Protein 3ZO5 (pdb70)

Radius of gyration: 19.44 Å; Cα contacts (8 Å, |Δi|>4): 544; chains: 2; bounding box: 39×55×53 Å

CATH classification: 3.40.395.10

Solvent-accessible surface area: 15069 Å² total; per-residue (Å²): 115,168,20,63,151,106,26,66,126,62,3,61,85,5,29,32,190,26,92,81,81,72,74,42,8,9,12,86,78,116,146,40,111,10,7,22,71,0,33,20,17,15,0,38,21,2,70,57,128,43,58,1,11,0,34,0,0,17,1,1,2,49,10,0,24,79,16,1,142,128,102,75,85,18,39,10,29,25,7,19,0,3,0,7,40,44,10,91,100,41,32,22,122,34,0,70,95,24,2,107,93,48,92,2,37,123,42,61,1,0,0,0,0,2,35,60,196,88,12,2,0,0,0,1,1,8,23,98,120,82,6,0,51,0,12,0,1,33,38,79,146,2,103,113,1,1,97,43,0,16,87,3,0,28,42,2,0,100,72,91,114,121,47,91,26,83,64,167,88,18,62,73,82,42,38,132,122,136,84,33,44,11,114,139,64,14,6,22,1,1,0,0,1,0,7,2,0,10,25,22,0,47,84,86,104,50,101,2,58,57,151,68,0,64,54,18,2,76,17,1,0,43,3,0,32,76,52,74,26,94,117,111,5,39,0,36,0,23,16,106,121,62,38,89,13,100,35,132,14,100,75,123,23,61,0,21,140,6,5,108,46,4,7,143,158,59,73,71,48,56,132,86,13,18,9,15,12,11,4,94,14,12,16,72,98,6,7,0,30,104,10,120,6,127,76,102,21,56,0,11,8,5,99,64,15,44,17,21,118,109,192

Secondary structure (DSSP, 8-state):
-PPPHHHHHHHHHHHSSS-TT-EEEEESPSSSSS-EEEEHHHHGGGSTTPPP-HHHHHHHHHHHHHHHHHHT---EEE--TTHHHHHHHHHHHHHGGGGTT--GGGSSEEEEEEE-SS-EEEEEEETTTTEEEEEETT----HHHHHHHHHHHHHHHHHHHS----TTS-EEEE--TTSS---TTTTSHHHHHHHHHHHHHTT------GGGHHHHHHHHHHHHHHT---/-EEEEEEE-TTS-EEEEEEETTS-HHHHHHHHHHHHT--GGGEEEEETTEE--TT--TTTTT--TTEEEEEEE--------

B-factor: mean 45.18, std 13.98, range [22.45, 128.98]

Organism: Homo sapiens (NCBI:txid9606)

GO terms:
  GO:0031397 negative regulation of protein ubiquitination (P, IDA)
  GO:0016926 protein desumoylation (P, IMP)
  GO:0031398 positive regulation of protein ubiquitination (P, IMP)
  GO:0031648 protein destabilization (P, IMP)
  GO:0016926 protein desumoylation (P, IDA)
  GO:0031965 nuclear membrane (C, EXP)
  GO:0005737 cytoplasm (C, EXP)
  GO:0005515 protein binding (F, IPI)
  GO:0070139 SUMO-specific endopeptidase activity (F, EXP)
  GO:0005654 nucleoplasm (C, TAS)
  GO:0016925 protein sumoylation (P, TAS)
  GO:0005829 cytosol (C, IDA)
  GO:0070139 SUMO-specific endopeptidase activity (F, IDA)
  GO:0005643 nuclear pore (C, IDA)

Nearest PDB structures (foldseek):
  3zo5-assembly1_A  TM=1.004E+00  e=2.006E-46  Homo sapiens
  2io1-assembly3_E  TM=9.847E-01  e=1.045E-39  Homo sapiens
  1tgz-assembly1_A  TM=9.791E-01  e=3.342E-39  Homo sapiens
  2xph-assembly1_A  TM=9.646E-01  e=8.658E-28  Homo sapiens
  2iy1-assembly2_C  TM=9.683E-01  e=1.954E-27  Homo sapiens

Foldseek 3Di:
DPDDPVLVVVLCVLQDDDDQAAWQFWVVDPPDDDTQTAGSVQLNCLAPLHAHDQSLLVLLLVLLQVVCVVPVFFREAEARQVQLVQCVPPNLVSCLCVQPPHDPLVGAKYKHWYCDDQAIWIWIQGNVQQEIETGFQQQDDVVVSVVSVVVSVQVNCCVVVVDGDPCVSHYYYYDPPPLAHDNVDSSCRSVVRSLVSNQVSRVHRDDDHPVCSSVVSSQSSSCSSVSHHD/DWAKEWEAEPVGDIDIDTGDQFQFCLVVVVVVCVVVVHDSVQKFKAFVNHGRDSRDGCVNVVDGHHGYIYMYTDDDDDDDD

Sequence (311 aa):
LELTEDMEKEISNALGHGPQDEILSSAPPPPAKGGLRITRGDIQTLKNYHWLNDEVINFYMNL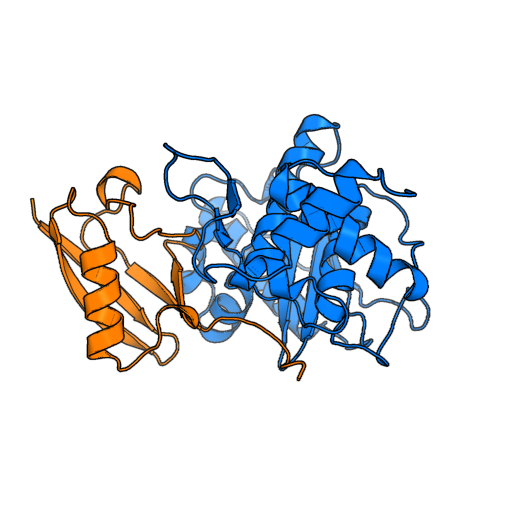LVERNKKQGYPALHVFSTFFYPKLKSGGYQAVKRWTKGVNLFEQEIILVPIHRKVHWSLVVIDLRKKCLKYLDSMGQKGHRICEILLQYLQDESKTKRNSDLNLLEWTHHSMKPHEIPQQLNGSDSGMFTCKYADYISRDKPITFTQHQMPLFRKKMVWEILHQQLLDHINLKVAGQDGSVVQFKIKRHTPLSKLMKAYCERQGLSMRQIRFRFDGQPINETDTPAQLEMEDEDTIDVFQQQTGGVYL

Structure (mmCIF, N/CA/C/O backbone):
data_3ZO5
#
_entry.id   3ZO5
#
_cell.length_a   145.518
_cell.length_b   145.518
_cell.length_c   104.671
_cell.angle_alpha   90.00
_cell.angle_beta   90.00
_cell.angle_gamma   120.00
#
_symmetry.space_group_name_H-M   'H 3 2'
#
loop_
_entity.id
_entity.type
_entity.pdbx_description
1 polymer 'SENTRIN-SPECIFIC PROTEASE 2'
2 polymer 'SMALL UBIQUITIN-RELATED MODIFIER 2'
3 water water
#
loop_
_atom_site.group_PDB
_atom_site.id
_atom_site.type_symbol
_atom_site.label_atom_id
_atom_site.label_alt_id
_atom_site.label_comp_id
_atom_site.label_asym_id
_atom_site.label_entity_id
_atom_site.label_seq_id
_atom_site.pdbx_PDB_ins_code
_atom_site.Cartn_x
_atom_site.Cartn_y
_atom_site.Cartn_z
_atom_site.occupancy
_atom_site.B_iso_or_equiv
_atom_site.auth_seq_id
_atom_site.auth_comp_id
_atom_site.auth_asym_id
_atom_site.auth_atom_id
_atom_site.pdbx_PDB_model_num
ATOM 1 N N . LEU A 1 9 ? 23.177 40.041 21.720 1.00 66.01 366 LEU A N 1
ATOM 2 C CA . LEU A 1 9 ? 23.601 39.707 20.329 1.00 73.77 366 LEU A CA 1
ATOM 3 C C . LEU A 1 9 ? 22.565 39.878 19.179 1.00 84.55 366 LEU A C 1
ATOM 4 O O . LEU A 1 9 ? 21.639 39.070 19.039 1.00 93.05 366 LEU A O 1
ATOM 9 N N . GLU A 1 10 ? 22.741 40.902 18.338 1.00 90.33 367 GLU A N 1
ATOM 10 C CA . GLU A 1 10 ? 21.989 40.979 17.076 1.00 87.57 367 GLU A CA 1
ATOM 11 C C . GLU A 1 10 ? 22.676 40.038 16.074 1.00 84.45 367 GLU A C 1
ATOM 12 O O . GLU A 1 10 ? 23.900 40.047 15.951 1.00 94.84 367 GLU A O 1
ATOM 18 N N . LEU A 1 11 ? 21.900 39.211 15.382 1.00 67.01 368 LEU A N 1
ATOM 19 C CA . LEU A 1 11 ? 22.482 38.091 14.640 1.00 53.60 368 LEU A CA 1
ATOM 20 C C . LEU A 1 11 ? 22.808 38.444 13.204 1.00 50.39 368 LEU A C 1
ATOM 21 O O . LEU A 1 11 ? 22.195 39.293 12.609 1.00 55.63 368 LEU A O 1
ATOM 26 N N . THR A 1 12 ? 23.806 37.779 12.672 1.00 43.65 369 THR A N 1
ATOM 27 C CA . THR A 1 12 ? 24.282 37.978 11.311 1.00 43.95 369 THR A CA 1
ATOM 28 C C . THR A 1 12 ? 23.220 37.498 10.365 1.00 46.38 369 THR A C 1
ATOM 29 O O . THR A 1 12 ? 22.342 36.674 10.760 1.00 39.50 369 THR A O 1
ATOM 33 N N . GLU A 1 13 ? 23.251 37.989 9.131 1.00 41.60 370 GLU A N 1
ATOM 34 C CA . GLU A 1 13 ? 22.315 37.506 8.118 1.00 46.58 370 GLU A CA 1
ATOM 35 C C . GLU A 1 13 ? 22.587 36.039 7.814 1.00 46.44 370 GLU A C 1
ATOM 36 O O . GLU A 1 13 ? 21.633 35.253 7.616 1.00 43.94 370 GLU A O 1
ATOM 42 N N . ASP A 1 14 ? 23.864 35.664 7.814 1.00 36.59 371 ASP A N 1
ATOM 43 C CA . ASP A 1 14 ? 24.184 34.278 7.618 1.00 37.64 371 ASP A CA 1
ATOM 44 C C . ASP A 1 14 ? 23.744 33.492 8.851 1.00 39.78 371 ASP A C 1
ATOM 45 O O . ASP A 1 14 ? 23.335 32.380 8.709 1.00 40.51 371 ASP A O 1
ATOM 50 N N . MET A 1 15 ? 23.892 34.044 10.056 1.00 39.42 372 MET A N 1
ATOM 51 C CA . MET A 1 15 ? 23.482 33.309 11.258 1.00 38.56 372 MET A CA 1
ATOM 52 C C . MET A 1 15 ? 21.996 32.931 11.198 1.00 38.10 372 MET A C 1
ATOM 53 O O . MET A 1 15 ? 21.644 31.744 11.300 1.00 41.88 372 MET A O 1
ATOM 58 N N . GLU A 1 16 ? 21.184 33.960 10.984 1.00 34.98 373 GLU A N 1
ATOM 59 C CA . GLU A 1 16 ? 19.753 33.924 10.732 1.00 39.91 373 GLU A CA 1
ATOM 60 C C . GLU A 1 16 ? 19.385 32.852 9.754 1.00 40.44 373 GLU A C 1
ATOM 61 O O . GLU A 1 16 ? 18.587 32.004 10.038 1.00 36.35 373 GLU A O 1
ATOM 67 N N . LYS A 1 17 ? 20.007 32.921 8.590 1.00 37.32 374 LYS A N 1
ATOM 68 C CA . LYS A 1 17 ? 19.926 31.918 7.563 1.00 41.07 374 LYS A CA 1
ATOM 69 C C . LYS A 1 17 ? 20.203 30.517 8.041 1.00 39.06 374 LYS A C 1
ATOM 70 O O . LYS A 1 17 ? 19.399 29.623 7.833 1.00 42.88 374 LYS A O 1
ATOM 76 N N . GLU A 1 18 ? 21.356 30.262 8.616 1.00 35.02 375 GLU A N 1
ATOM 77 C CA . GLU A 1 18 ? 21.620 28.881 9.034 1.00 39.05 375 GLU A CA 1
ATOM 78 C C . GLU A 1 18 ? 20.620 28.413 10.129 1.00 40.42 375 GLU A C 1
ATOM 79 O O . GLU A 1 18 ? 20.287 27.219 10.237 1.00 40.87 375 GLU A O 1
ATOM 85 N N . ILE A 1 19 ? 20.161 29.343 10.952 1.00 39.28 376 ILE A N 1
ATOM 86 C CA . ILE A 1 19 ? 19.253 28.986 12.037 1.00 36.05 376 ILE A CA 1
ATOM 87 C C . ILE A 1 19 ? 17.886 28.591 11.420 1.00 37.61 376 ILE A C 1
ATOM 88 O O . ILE A 1 19 ? 17.349 27.543 11.713 1.00 34.41 376 ILE A O 1
ATOM 93 N N . SER A 1 20 ? 17.422 29.400 10.468 1.00 40.23 377 SER A N 1
ATOM 94 C CA . SER A 1 20 ? 16.206 29.179 9.724 1.00 44.84 377 SER A CA 1
ATOM 95 C C . SER A 1 20 ? 16.307 27.822 8.946 1.00 43.97 377 SER A C 1
ATOM 96 O O . SER A 1 20 ? 15.396 26.998 8.883 1.00 44.50 377 SER A O 1
ATOM 99 N N . ASN A 1 21 ? 17.445 27.557 8.376 1.00 43.25 378 ASN A N 1
ATOM 100 C CA . ASN A 1 21 ? 17.609 26.252 7.775 1.00 43.27 378 ASN A CA 1
ATOM 101 C C . ASN A 1 21 ? 17.557 25.094 8.759 1.00 46.29 378 ASN A C 1
ATOM 102 O O . ASN A 1 21 ? 17.047 24.047 8.432 1.00 41.24 378 ASN A O 1
ATOM 107 N N . ALA A 1 22 ? 18.109 25.259 9.963 1.00 40.15 379 ALA A N 1
ATOM 108 C CA . ALA A 1 22 ? 18.116 24.143 10.862 1.00 37.29 379 ALA A CA 1
ATOM 109 C C . ALA A 1 22 ? 16.639 23.894 11.370 1.00 37.17 379 ALA A C 1
ATOM 110 O O . ALA A 1 22 ? 16.222 22.760 11.536 1.00 35.60 379 ALA A O 1
ATOM 112 N N . LEU A 1 23 ? 15.845 24.957 11.519 1.00 35.35 380 LEU A N 1
ATOM 113 C CA . LEU A 1 23 ? 14.482 24.861 12.028 1.00 36.08 380 LEU A CA 1
ATOM 114 C C . LEU A 1 23 ? 13.467 24.548 10.950 1.00 40.85 380 LEU A C 1
ATOM 115 O O . LEU A 1 23 ? 12.377 24.130 11.322 1.00 38.04 380 LEU A O 1
ATOM 120 N N . GLY A 1 24 ? 13.774 24.791 9.671 1.00 41.30 381 GLY A N 1
ATOM 121 C CA . GLY A 1 24 ? 12.815 24.615 8.557 1.00 45.42 381 GLY A CA 1
ATOM 122 C C . GLY A 1 24 ? 12.604 23.155 8.148 1.00 47.06 381 GLY A C 1
ATOM 123 O O . GLY A 1 24 ? 13.184 22.250 8.757 1.00 49.07 381 GLY A O 1
ATOM 124 N N . HIS A 1 25 ? 11.781 22.928 7.125 1.00 50.00 382 HIS A N 1
ATOM 125 C CA . HIS A 1 25 ? 11.437 21.569 6.629 1.00 57.55 382 HIS A CA 1
ATOM 126 C C . HIS A 1 25 ? 12.639 20.717 6.262 1.00 47.81 382 HIS A C 1
ATOM 127 O O . HIS A 1 25 ? 13.660 21.243 5.854 1.00 52.37 382 HIS A O 1
ATOM 134 N N . GLY A 1 26 ? 12.530 19.396 6.428 1.00 49.76 383 GLY A N 1
ATOM 135 C CA . GLY A 1 26 ? 13.562 18.401 6.043 1.00 38.79 383 GLY A CA 1
ATOM 136 C C . GLY A 1 26 ? 13.315 17.168 6.912 1.00 41.34 383 GLY A C 1
ATOM 137 O O . GLY A 1 26 ? 12.416 17.195 7.755 1.00 38.90 383 GLY A O 1
ATOM 138 N N . PRO A 1 27 ? 14.098 16.091 6.724 1.00 40.07 384 PRO A N 1
ATOM 139 C CA . PRO A 1 27 ? 13.981 14.833 7.486 1.00 41.38 384 PRO A CA 1
ATOM 140 C C . PRO A 1 27 ? 14.208 15.046 8.968 1.00 46.02 384 PRO A C 1
ATOM 141 O O . PRO A 1 27 ? 15.299 15.422 9.399 1.00 46.92 384 PRO A O 1
ATOM 145 N N . GLN A 1 28 ? 13.168 14.750 9.727 1.00 40.66 385 GLN A N 1
ATOM 146 C CA . GLN A 1 28 ? 13.112 14.865 11.132 1.00 42.29 385 GLN A CA 1
ATOM 147 C C . GLN A 1 28 ? 14.266 14.125 11.793 1.00 39.82 385 GLN A C 1
ATOM 148 O O . GLN A 1 28 ? 14.728 14.513 12.869 1.00 39.69 385 GLN A O 1
ATOM 154 N N . ASP A 1 29 ? 14.744 13.059 11.166 1.00 35.94 386 ASP A N 1
ATOM 155 C CA . ASP A 1 29 ? 15.746 12.194 11.785 1.00 37.87 386 ASP A CA 1
ATOM 156 C C . ASP A 1 29 ? 17.107 12.577 11.394 1.00 36.90 386 ASP A C 1
ATOM 157 O O . ASP A 1 29 ? 18.025 11.926 11.832 1.00 36.84 386 ASP A O 1
ATOM 162 N N . GLU A 1 30 ? 17.239 13.596 10.543 1.00 41.75 387 GLU A N 1
ATOM 163 C CA . GLU A 1 30 ? 18.560 14.026 10.057 1.00 40.48 387 GLU A CA 1
ATOM 164 C C . GLU A 1 30 ? 19.356 14.594 11.229 1.00 36.28 387 GLU A C 1
ATOM 165 O O . GLU A 1 30 ? 18.841 15.413 12.024 1.00 39.78 387 GLU A O 1
ATOM 171 N N . ILE A 1 31 ? 20.583 14.087 11.371 1.00 34.44 388 ILE A N 1
ATOM 172 C CA . ILE A 1 31 ? 21.410 14.410 12.455 1.00 38.88 388 ILE A CA 1
ATOM 173 C C . ILE A 1 31 ? 22.196 15.692 12.069 1.00 40.89 388 ILE A C 1
ATOM 174 O O . ILE A 1 31 ? 22.849 15.763 11.016 1.00 39.24 388 ILE A O 1
ATOM 179 N N . LEU A 1 32 ? 22.003 16.733 12.870 1.00 34.27 389 LEU A N 1
ATOM 180 C CA . LEU A 1 32 ? 22.501 18.097 12.593 1.00 34.50 389 LEU A CA 1
ATOM 181 C C . LEU A 1 32 ? 23.707 18.436 13.431 1.00 38.66 389 LEU A C 1
ATOM 182 O O . LEU A 1 32 ? 24.470 19.342 13.081 1.00 38.89 389 LEU A O 1
ATOM 187 N N . SER A 1 33 ? 23.895 17.757 14.559 1.00 33.03 390 SER A N 1
ATOM 188 C CA . SER A 1 33 ? 25.144 18.016 15.323 1.00 33.12 390 SER A CA 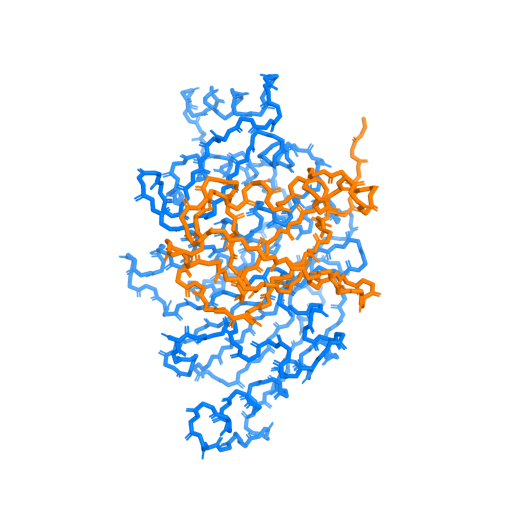1
ATOM 189 C C . SER A 1 33 ? 25.345 16.829 16.227 1.00 31.80 390 SER A C 1
ATOM 190 O O . SER A 1 33 ? 24.361 16.319 16.820 1.00 35.10 390 SER A O 1
ATOM 193 N N . SER A 1 34 ? 26.594 16.374 16.367 1.00 35.73 391 SER A N 1
ATOM 194 C CA . SER A 1 34 ? 26.956 15.355 17.404 1.00 38.95 391 SER A CA 1
ATOM 195 C C . SER A 1 34 ? 28.206 15.705 18.137 1.00 35.18 391 SER A C 1
ATOM 196 O O . SER A 1 34 ? 29.202 16.146 17.509 1.00 38.16 391 SER A O 1
ATOM 199 N N . ALA A 1 35 ? 28.191 15.390 19.427 1.00 35.03 392 ALA A N 1
ATOM 200 C CA . ALA A 1 35 ? 29.265 15.753 20.344 1.00 42.78 392 ALA A CA 1
ATOM 201 C C . ALA A 1 35 ? 29.693 14.524 21.201 1.00 46.01 392 ALA A C 1
ATOM 202 O O . ALA A 1 35 ? 28.880 14.029 21.973 1.00 45.27 392 ALA A O 1
ATOM 204 N N . PRO A 1 36 ? 30.957 14.018 21.057 1.00 52.51 393 PRO A N 1
ATOM 205 C CA . PRO A 1 36 ? 31.935 14.287 19.986 1.00 51.63 393 PRO A CA 1
ATOM 206 C C . PRO A 1 36 ? 31.370 13.797 18.678 1.00 60.97 393 PRO A C 1
ATOM 207 O O . PRO A 1 36 ? 30.550 12.879 18.708 1.00 69.07 393 PRO A O 1
ATOM 211 N N . PRO A 1 37 ? 31.793 14.396 17.528 1.00 72.26 394 PRO A N 1
ATOM 212 C CA . PRO A 1 37 ? 31.282 14.008 16.183 1.00 66.80 394 PRO A CA 1
ATOM 213 C C . PRO A 1 37 ? 31.946 12.721 15.640 1.00 71.67 394 PRO A C 1
ATOM 214 O O . PRO A 1 37 ? 32.973 12.275 16.226 1.00 60.94 394 PRO A O 1
ATOM 218 N N . PRO A 1 38 ? 31.371 12.110 14.549 1.00 72.32 395 PRO A N 1
ATOM 219 C CA . PRO A 1 38 ? 31.954 10.858 13.961 1.00 77.42 395 PRO A CA 1
ATOM 220 C C . PRO A 1 38 ? 33.468 10.965 13.628 1.00 79.66 395 PRO A C 1
ATOM 221 O O . PRO A 1 38 ? 33.901 12.030 13.180 1.00 78.19 395 PRO A O 1
ATOM 225 N N . PRO A 1 39 ? 34.279 9.899 13.892 1.00 87.59 396 PRO A N 1
ATOM 226 C CA . PRO A 1 39 ? 33.973 8.717 14.719 1.00 83.20 396 PRO A CA 1
ATOM 227 C C . PRO A 1 39 ? 34.279 8.974 16.184 1.00 80.59 396 PRO A C 1
ATOM 228 O O . PRO A 1 39 ? 35.422 9.225 16.543 1.00 91.50 396 PRO A O 1
ATOM 232 N N . ALA A 1 40 ? 33.259 8.940 17.025 1.00 78.25 397 ALA A N 1
ATOM 233 C CA . ALA A 1 40 ? 33.486 8.934 18.449 1.00 70.68 397 ALA A CA 1
ATOM 234 C C . ALA A 1 40 ? 32.508 7.943 19.067 1.00 72.13 397 ALA A C 1
ATOM 235 O O . ALA A 1 40 ? 31.422 7.778 18.543 1.00 66.04 397 ALA A O 1
ATOM 237 N N . LYS A 1 41 ? 32.895 7.278 20.163 1.00 83.33 398 LYS A N 1
ATOM 238 C CA . LYS A 1 41 ? 31.959 6.477 21.003 1.00 85.83 398 LYS A CA 1
ATOM 239 C C . LYS A 1 41 ? 30.765 7.329 21.463 1.00 75.91 398 LYS A C 1
ATOM 240 O O . LYS A 1 41 ? 30.955 8.445 21.938 1.00 90.43 398 LYS A O 1
ATOM 246 N N . GLY A 1 42 ? 29.549 6.804 21.300 1.00 76.27 399 GLY A N 1
ATOM 247 C CA . GLY A 1 42 ? 28.292 7.552 21.506 1.00 68.12 399 GLY A CA 1
ATOM 248 C C . GLY A 1 42 ? 28.277 8.574 22.628 1.00 60.11 399 GLY A C 1
ATOM 249 O O . GLY A 1 42 ? 28.093 8.235 23.797 1.00 80.75 399 GLY A O 1
ATOM 250 N N . GLY A 1 43 ? 28.363 9.848 22.323 1.00 51.08 400 GLY A N 1
ATOM 251 C CA . GLY A 1 43 ? 27.986 10.460 21.107 1.00 41.50 400 GLY A CA 1
ATOM 252 C C . GLY A 1 43 ? 26.610 11.104 21.405 1.00 40.52 400 GLY A C 1
ATOM 253 O O . GLY A 1 43 ? 25.596 10.532 21.053 1.00 41.93 400 GLY A O 1
ATOM 254 N N . LEU A 1 44 ? 26.522 12.268 22.021 1.00 36.63 401 LEU A N 1
ATOM 255 C CA . LEU A 1 44 ? 25.193 13.027 21.968 1.00 32.95 401 LEU A CA 1
ATOM 256 C C . LEU A 1 44 ? 24.847 13.523 20.610 1.00 37.94 401 LEU A C 1
ATOM 257 O O . LEU A 1 44 ? 25.710 13.893 19.839 1.00 45.93 401 LEU A O 1
ATOM 262 N N . ARG A 1 45 ? 23.571 13.536 20.289 1.00 36.23 402 ARG A N 1
ATOM 263 C CA . ARG A 1 45 ? 23.111 13.876 18.965 1.00 40.42 402 ARG A CA 1
ATOM 264 C C . ARG A 1 45 ? 21.929 14.821 19.023 1.00 38.92 402 ARG A C 1
ATOM 265 O O . ARG A 1 45 ? 21.190 14.868 20.023 1.00 44.17 402 ARG A O 1
ATOM 273 N N . ILE A 1 46 ? 21.748 15.569 17.953 1.00 38.86 403 ILE A N 1
ATOM 274 C CA . ILE A 1 46 ? 20.633 16.429 17.870 1.00 35.71 403 ILE A CA 1
ATOM 275 C C . ILE A 1 46 ? 20.147 16.176 16.454 1.00 41.83 403 ILE A C 1
ATOM 276 O O . ILE A 1 46 ? 20.917 16.357 15.538 1.00 37.19 403 ILE A O 1
ATOM 281 N N . THR A 1 47 ? 18.865 15.812 16.264 1.00 32.97 404 THR A N 1
ATOM 282 C CA . THR A 1 47 ? 18.346 15.680 14.913 1.00 31.52 404 THR A CA 1
ATOM 283 C C . THR A 1 47 ? 17.579 16.938 14.667 1.00 29.72 404 THR A C 1
ATOM 284 O O . THR A 1 47 ? 17.382 17.739 15.577 1.00 34.50 404 THR A O 1
ATOM 288 N N . ARG A 1 48 ? 17.159 17.117 13.437 1.00 31.93 405 ARG A N 1
ATOM 289 C CA . ARG A 1 48 ? 16.258 18.188 13.064 1.00 34.85 405 ARG A CA 1
ATOM 290 C C . ARG A 1 48 ? 14.979 18.244 13.878 1.00 33.12 405 ARG A C 1
ATOM 291 O O . ARG A 1 48 ? 14.613 19.321 14.404 1.00 36.21 405 ARG A O 1
ATOM 299 N N . GLY A 1 49 ? 14.318 17.099 14.077 1.00 33.06 406 GLY A N 1
ATOM 300 C CA . GLY A 1 49 ? 13.205 17.031 15.037 1.00 28.37 406 GLY A CA 1
ATOM 301 C C . GLY A 1 49 ? 13.577 17.571 16.415 1.00 29.23 406 GLY A C 1
ATOM 302 O O . GLY A 1 49 ? 12.814 18.296 17.027 1.00 35.39 406 GLY A O 1
ATOM 303 N N . ASP A 1 50 ? 14.726 17.225 16.974 1.00 31.60 407 ASP A N 1
ATOM 304 C CA . ASP A 1 50 ? 14.999 17.762 18.340 1.00 29.97 407 ASP A CA 1
ATOM 305 C C . ASP A 1 50 ? 15.230 19.295 18.270 1.00 30.74 407 ASP A C 1
ATOM 306 O O . ASP A 1 50 ? 14.763 20.052 19.155 1.00 31.72 407 ASP A O 1
ATOM 311 N N . ILE A 1 51 ? 15.987 19.734 17.240 1.00 29.81 408 ILE A N 1
ATOM 312 C CA . ILE A 1 51 ? 16.398 21.164 17.217 1.00 31.24 408 ILE A CA 1
ATOM 313 C C . ILE A 1 51 ? 15.159 22.040 16.958 1.00 35.63 408 ILE A C 1
ATOM 314 O O . ILE A 1 51 ? 15.046 23.152 17.521 1.00 30.09 408 ILE A O 1
ATOM 319 N N . GLN A 1 52 ? 14.159 21.491 16.253 1.00 35.21 409 GLN A N 1
ATOM 320 C CA . GLN A 1 52 ? 12.809 22.133 16.156 1.00 32.64 409 GLN A CA 1
ATOM 321 C C . GLN A 1 52 ? 12.095 22.348 17.435 1.00 37.19 409 GLN A C 1
ATOM 322 O O . GLN A 1 52 ? 11.142 23.157 17.485 1.00 31.66 409 GLN A O 1
ATOM 328 N N . THR A 1 53 ? 12.481 21.650 18.500 1.00 32.71 410 THR A N 1
ATOM 329 C CA . THR A 1 53 ? 11.801 22.006 19.744 1.00 31.56 410 THR A CA 1
ATOM 330 C C . THR A 1 53 ? 12.328 23.371 20.225 1.00 35.38 410 THR A C 1
ATOM 331 O O . THR A 1 53 ? 11.808 23.910 21.228 1.00 32.23 410 THR A O 1
ATOM 335 N N . LEU A 1 54 ? 13.317 23.973 19.500 1.00 32.18 411 LEU A N 1
ATOM 336 C CA . LEU A 1 54 ? 13.735 25.376 19.827 1.00 36.57 411 LEU A CA 1
ATOM 337 C C . LEU A 1 54 ? 12.933 26.460 19.098 1.00 38.97 411 LEU A C 1
ATOM 338 O O . LEU A 1 54 ? 13.067 27.654 19.430 1.00 36.25 411 LEU A O 1
ATOM 343 N N . LYS A 1 55 ? 12.064 26.063 18.150 1.00 39.79 412 LYS A N 1
ATOM 344 C CA . LYS A 1 55 ? 11.119 27.056 17.587 1.00 34.89 412 LYS A CA 1
ATOM 345 C C . LYS A 1 55 ? 10.380 27.733 18.677 1.00 32.50 412 LYS A C 1
ATOM 346 O O . LYS A 1 55 ? 10.155 27.184 19.776 1.00 30.40 412 LYS A O 1
ATOM 352 N N . ASN A 1 56 ? 10.038 28.973 18.427 1.00 33.60 413 ASN A N 1
ATOM 353 C CA . ASN A 1 56 ? 9.459 29.717 19.463 1.00 36.61 413 ASN A CA 1
ATOM 354 C C . ASN A 1 56 ? 8.093 29.023 19.800 1.00 37.11 413 ASN A C 1
ATOM 355 O O . ASN A 1 56 ? 7.440 28.470 18.893 1.00 35.79 413 ASN A O 1
ATOM 360 N N . TYR A 1 57 ? 7.652 29.180 21.038 1.00 30.53 414 TYR A N 1
ATOM 361 C CA . TYR A 1 57 ? 6.488 28.539 21.605 1.00 41.85 414 TYR A CA 1
ATOM 362 C C . TYR A 1 57 ? 6.576 27.037 21.809 1.00 41.59 414 TYR A C 1
ATOM 363 O O . TYR A 1 57 ? 5.682 26.498 22.422 1.00 40.25 414 TYR A O 1
ATOM 372 N N . HIS A 1 58 ? 7.609 26.365 21.283 1.00 37.93 415 HIS A N 1
ATOM 373 C CA . HIS A 1 58 ? 7.713 24.915 21.483 1.00 39.14 415 HIS A CA 1
ATOM 374 C C . HIS A 1 58 ? 8.417 24.614 22.731 1.00 38.24 415 HIS A C 1
ATOM 375 O O . HIS A 1 58 ? 9.193 25.445 23.217 1.00 41.34 415 HIS A O 1
ATOM 382 N N . TRP A 1 59 ? 8.124 23.447 23.308 1.00 36.60 416 TRP A N 1
ATOM 383 C CA . TRP A 1 59 ? 8.774 22.968 24.526 1.00 32.52 416 TRP A CA 1
ATOM 384 C C . TRP A 1 59 ? 10.085 22.248 24.170 1.00 33.49 416 TRP A C 1
ATOM 385 O O . TRP A 1 59 ? 10.077 21.422 23.259 1.00 33.23 416 TRP A O 1
ATOM 396 N N . LEU A 1 60 ? 11.176 22.421 24.921 1.00 30.39 417 LEU A N 1
ATOM 397 C CA . LEU A 1 60 ? 12.445 21.790 24.541 1.00 29.72 417 LEU A CA 1
ATOM 398 C C . LEU A 1 60 ? 12.332 20.326 24.942 1.00 30.68 417 LEU A C 1
ATOM 399 O O . LEU A 1 60 ? 11.739 20.063 25.926 1.00 31.59 417 LEU A O 1
ATOM 404 N N . ASN A 1 61 ? 13.038 19.421 24.292 1.00 29.88 418 ASN A N 1
ATOM 405 C CA . ASN A 1 61 ? 12.985 18.030 24.760 1.00 28.51 418 ASN A CA 1
ATOM 406 C C . ASN A 1 61 ? 14.281 17.688 25.437 1.00 31.13 418 ASN A C 1
ATOM 407 O O . ASN A 1 61 ? 15.230 18.517 25.467 1.00 29.50 418 ASN A O 1
ATOM 412 N N . ASP A 1 62 ? 14.387 16.481 25.945 1.00 28.24 419 ASP A N 1
ATOM 413 C CA . ASP A 1 62 ? 15.566 16.098 26.696 1.00 28.74 419 ASP A CA 1
ATOM 414 C C . ASP A 1 62 ? 16.816 16.199 25.836 1.00 29.68 419 ASP A C 1
ATOM 415 O O . ASP A 1 62 ? 17.906 16.378 26.372 1.00 29.05 419 ASP A O 1
ATOM 420 N N . GLU A 1 63 ? 16.690 15.969 24.527 1.00 30.22 420 GLU A N 1
ATOM 421 C CA . GLU A 1 63 ? 17.936 15.884 23.728 1.00 31.34 420 GLU A CA 1
ATOM 422 C C . GLU A 1 63 ? 18.591 17.297 23.632 1.00 32.93 420 GLU A C 1
ATOM 423 O O . GLU A 1 63 ? 19.789 17.408 23.692 1.00 31.50 420 GLU A O 1
ATOM 429 N N . VAL A 1 64 ? 17.793 18.352 23.415 1.00 30.40 421 VAL A N 1
ATOM 430 C CA . VAL A 1 64 ? 18.2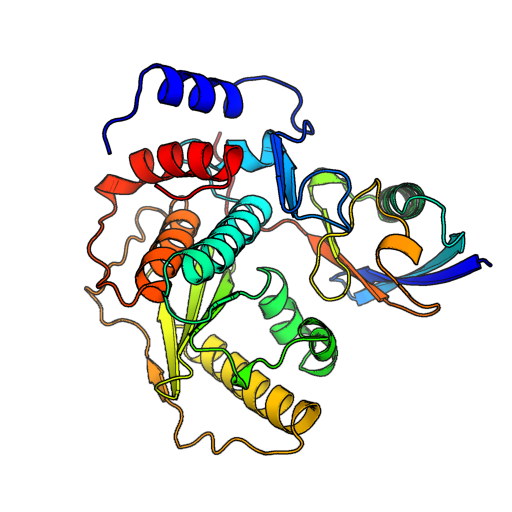91 19.735 23.476 1.00 31.14 421 VAL A CA 1
ATOM 431 C C . VAL A 1 64 ? 18.924 19.998 24.844 1.00 33.27 421 VAL A C 1
ATOM 432 O O . VAL A 1 64 ? 20.058 20.473 24.963 1.00 29.95 421 VAL A O 1
ATOM 436 N N . ILE A 1 65 ? 18.162 19.754 25.913 1.00 29.17 422 ILE A N 1
ATOM 437 C CA . ILE A 1 65 ? 18.708 20.036 27.251 1.00 30.04 422 ILE A CA 1
ATOM 438 C C . ILE A 1 65 ? 20.076 19.345 27.476 1.00 31.41 422 ILE A C 1
ATOM 439 O O . ILE A 1 65 ? 21.001 19.993 27.929 1.00 34.51 422 ILE A O 1
ATOM 444 N N . ASN A 1 66 ? 20.163 18.019 27.320 1.00 32.45 423 ASN A N 1
ATOM 445 C CA . ASN A 1 66 ? 21.412 17.326 27.592 1.00 27.42 423 ASN A CA 1
ATOM 446 C C . ASN A 1 66 ? 22.519 17.846 26.687 1.00 27.29 423 ASN A C 1
ATOM 447 O O . ASN A 1 66 ? 23.673 17.867 27.099 1.00 25.88 423 ASN A O 1
ATOM 452 N N . PHE A 1 67 ? 22.193 18.176 25.444 1.00 28.44 424 PHE A N 1
ATOM 453 C CA . PHE A 1 67 ? 23.285 18.618 24.525 1.00 30.08 424 PHE A CA 1
ATOM 454 C C . PHE A 1 67 ? 23.788 19.966 24.975 1.00 27.95 424 PHE A C 1
ATOM 455 O O . PHE A 1 67 ? 24.965 20.159 25.113 1.00 31.38 424 PHE A O 1
ATOM 463 N N . TYR A 1 68 ? 22.880 20.865 25.328 1.00 30.30 425 TYR A N 1
ATOM 464 C CA . TYR A 1 68 ? 23.335 22.156 25.814 1.00 27.79 425 TYR A CA 1
ATOM 465 C C . TYR A 1 68 ? 24.117 22.085 27.149 1.00 33.37 425 TYR A C 1
ATOM 466 O O . TYR A 1 68 ? 25.134 22.733 27.297 1.00 35.47 425 TYR A O 1
ATOM 475 N N . MET A 1 69 ? 23.643 21.315 28.131 1.00 30.20 426 MET A N 1
ATOM 476 C CA . MET A 1 69 ? 24.345 21.176 29.422 1.00 29.55 426 MET A CA 1
ATOM 477 C C . MET A 1 69 ? 25.768 20.745 29.220 1.00 31.05 426 MET A C 1
ATOM 478 O O . MET A 1 69 ? 26.734 21.077 29.940 1.00 30.50 426 MET A O 1
ATOM 483 N N . ASN A 1 70 ? 25.906 19.878 28.258 1.00 32.61 427 ASN A N 1
ATOM 484 C CA . ASN A 1 70 ? 27.179 19.437 27.948 1.00 33.86 427 ASN A CA 1
ATOM 485 C C . ASN A 1 70 ? 28.111 20.448 27.276 1.00 36.58 427 ASN A C 1
ATOM 486 O O . ASN A 1 70 ? 29.312 20.439 27.511 1.00 29.95 427 ASN A O 1
ATOM 491 N N . LEU A 1 71 ? 27.576 21.266 26.385 1.00 31.09 428 LEU A N 1
ATOM 492 C CA . LEU A 1 71 ? 28.411 22.390 25.882 1.00 32.90 428 LEU A CA 1
ATOM 493 C C . LEU A 1 71 ? 28.876 23.266 27.109 1.00 30.03 428 LEU A C 1
ATOM 494 O O . LEU A 1 71 ? 29.939 23.804 27.073 1.00 31.36 428 LEU A O 1
ATOM 499 N N . LEU A 1 72 ? 28.087 23.402 28.170 1.00 30.29 429 LEU A N 1
ATOM 500 C CA . LEU A 1 72 ? 28.528 24.240 29.328 1.00 31.47 429 LEU A CA 1
ATOM 501 C C . LEU A 1 72 ? 29.748 23.604 29.997 1.00 38.11 429 LEU A C 1
ATOM 502 O O . LEU A 1 72 ? 30.700 24.305 30.382 1.00 34.56 429 LEU A O 1
ATOM 507 N N . VAL A 1 73 ? 29.754 22.271 30.121 1.00 37.07 430 VAL A N 1
ATOM 508 C CA . VAL A 1 73 ? 30.957 21.593 30.641 1.00 36.07 430 VAL A CA 1
ATOM 509 C C . VAL A 1 73 ? 32.220 21.932 29.810 1.00 41.82 430 VAL A C 1
ATOM 510 O O . VAL A 1 73 ? 33.240 22.293 30.370 1.00 39.80 430 VAL A O 1
ATOM 514 N N . GLU A 1 74 ? 32.143 21.800 28.486 1.00 42.28 431 GLU A N 1
ATOM 515 C CA . GLU A 1 74 ? 33.266 22.137 27.591 1.00 42.80 431 GLU A CA 1
ATOM 516 C C . GLU A 1 74 ? 33.667 23.612 27.711 1.00 39.54 431 GLU A C 1
ATOM 517 O O . GLU A 1 74 ? 34.799 23.905 27.884 1.00 38.88 431 GLU A O 1
ATOM 523 N N . ARG A 1 75 ? 32.719 24.523 27.592 1.00 34.27 432 ARG A N 1
ATOM 524 C CA . ARG A 1 75 ? 32.974 25.958 27.750 1.00 37.53 432 ARG A CA 1
ATOM 525 C C . ARG A 1 75 ? 33.646 26.336 29.067 1.00 43.14 432 ARG A C 1
ATOM 526 O O . ARG A 1 75 ? 34.598 27.146 29.105 1.00 41.27 432 ARG A O 1
ATOM 534 N N . ASN A 1 76 ? 33.165 25.771 30.159 1.00 40.35 433 ASN A N 1
ATOM 535 C CA . ASN A 1 76 ? 33.750 26.055 31.475 1.00 35.54 433 ASN A CA 1
ATOM 536 C C . ASN A 1 76 ? 35.187 25.672 31.469 1.00 45.22 433 ASN A C 1
ATOM 537 O O . ASN A 1 76 ? 36.061 26.492 31.886 1.00 41.67 433 ASN A O 1
ATOM 542 N N . LYS A 1 77 ? 35.482 24.477 30.981 1.00 39.43 434 LYS A N 1
ATOM 543 C CA . LYS A 1 77 ? 36.926 24.122 30.886 1.00 42.20 434 LYS A CA 1
ATOM 544 C C . LYS A 1 77 ? 37.722 25.123 30.033 1.00 43.13 434 LYS A C 1
ATOM 545 O O . LYS A 1 77 ? 38.802 25.573 30.424 1.00 37.95 434 LYS A O 1
ATOM 551 N N . LYS A 1 78 ? 37.236 25.433 28.822 1.00 43.35 435 LYS A N 1
ATOM 552 C CA . LYS A 1 78 ? 38.025 26.330 27.957 1.00 45.31 435 LYS A CA 1
ATOM 553 C C . LYS A 1 78 ? 38.214 27.709 28.604 1.00 41.83 435 LYS A C 1
ATOM 554 O O . LYS A 1 78 ? 39.229 28.292 28.426 1.00 44.43 435 LYS A O 1
ATOM 560 N N . GLN A 1 79 ? 37.252 28.241 29.337 1.00 46.45 436 GLN A N 1
ATOM 561 C CA . GLN A 1 79 ? 37.393 29.609 29.870 1.00 48.47 436 GLN A CA 1
ATOM 562 C C . GLN A 1 79 ? 38.022 29.767 31.293 1.00 49.18 436 GLN A C 1
ATOM 563 O O . GLN A 1 79 ? 38.067 30.912 31.775 1.00 52.92 436 GLN A O 1
ATOM 569 N N . GLY A 1 80 ? 38.494 28.695 31.963 1.00 42.80 437 GLY A N 1
ATOM 570 C CA . GLY A 1 80 ? 38.921 28.829 33.366 1.00 41.94 437 GLY A CA 1
ATOM 571 C C . GLY A 1 80 ? 37.736 29.079 34.320 1.00 44.17 437 GLY A C 1
ATOM 572 O O . GLY A 1 80 ? 37.932 29.519 35.438 1.00 40.73 437 GLY A O 1
ATOM 573 N N . TYR A 1 81 ? 36.507 28.760 33.894 1.00 41.98 438 TYR A N 1
ATOM 574 C CA . TYR A 1 81 ? 35.335 28.797 34.787 1.00 42.61 438 TYR A CA 1
ATOM 575 C C . TYR A 1 81 ? 35.332 27.569 35.721 1.00 40.33 438 TYR A C 1
ATOM 576 O O . TYR A 1 81 ? 36.145 26.701 35.531 1.00 38.56 438 TYR A O 1
ATOM 585 N N . PRO A 1 82 ? 34.494 27.540 36.797 1.00 46.81 439 PRO A N 1
ATOM 586 C CA . PRO A 1 82 ? 34.580 26.371 37.707 1.00 39.46 439 PRO A CA 1
ATOM 587 C C . PRO A 1 82 ? 34.326 24.962 37.029 1.00 39.64 439 PRO A C 1
ATOM 588 O O . PRO A 1 82 ? 33.545 24.862 36.033 1.00 37.57 439 PRO A O 1
ATOM 592 N N . ALA A 1 83 ? 34.973 23.911 37.574 1.00 34.38 440 ALA A N 1
ATOM 593 C CA . ALA A 1 83 ? 34.836 22.496 37.124 1.00 33.14 440 ALA A CA 1
ATOM 594 C C . ALA A 1 83 ? 33.380 22.080 37.273 1.00 36.85 440 ALA A C 1
ATOM 595 O O . ALA A 1 83 ? 32.791 22.128 38.378 1.00 32.34 440 ALA A O 1
ATOM 597 N N . LEU A 1 84 ? 32.758 21.800 36.123 1.00 33.94 441 LEU A N 1
ATOM 598 C CA . LEU A 1 84 ? 31.324 21.586 36.060 1.00 36.59 441 LEU A CA 1
ATOM 599 C C . LEU A 1 84 ? 31.059 20.099 35.749 1.00 36.62 441 LEU A C 1
ATOM 600 O O . LEU A 1 84 ? 31.624 19.608 34.793 1.00 34.18 441 LEU A O 1
ATOM 605 N N . HIS A 1 85 ? 30.184 19.436 36.537 1.00 38.26 442 HIS A N 1
ATOM 606 C CA . HIS A 1 85 ? 29.598 18.071 36.212 1.00 38.86 442 HIS A CA 1
ATOM 607 C C . HIS A 1 85 ? 28.113 18.239 35.988 1.00 40.13 442 HIS A C 1
ATOM 608 O O . HIS A 1 85 ? 27.442 18.953 36.751 1.00 36.31 442 HIS A O 1
ATOM 615 N N . VAL A 1 86 ? 27.600 17.723 34.869 1.00 36.14 443 VAL A N 1
ATOM 616 C CA . VAL A 1 86 ? 26.184 17.840 34.611 1.00 34.75 443 VAL A CA 1
ATOM 617 C C . VAL A 1 86 ? 25.658 16.396 34.518 1.00 34.77 443 VAL A C 1
ATOM 618 O O . VAL A 1 86 ? 26.290 15.546 33.928 1.00 37.61 443 VAL A O 1
ATOM 622 N N . PHE A 1 87 ? 24.563 16.115 35.210 1.00 36.14 444 PHE A N 1
ATOM 623 C CA . PHE A 1 87 ? 23.935 14.830 35.087 1.00 37.29 444 PHE A CA 1
ATOM 624 C C . PHE A 1 87 ? 22.936 14.876 33.921 1.00 33.12 444 PHE A C 1
ATOM 625 O O . PHE A 1 87 ? 22.335 15.908 33.622 1.00 32.51 444 PHE A O 1
ATOM 633 N N . SER A 1 88 ? 22.742 13.734 33.310 1.00 29.68 445 SER A N 1
ATOM 634 C CA . SER A 1 88 ? 21.642 13.496 32.354 1.00 31.13 445 SER A CA 1
ATOM 635 C C . SER A 1 88 ? 20.284 13.913 32.881 1.00 30.90 445 SER A C 1
ATOM 636 O O . SER A 1 88 ? 20.017 13.807 34.088 1.00 29.43 445 SER A O 1
ATOM 639 N N . THR A 1 89 ? 19.392 14.384 32.014 1.00 28.20 446 THR A N 1
ATOM 640 C CA . THR A 1 89 ? 18.046 14.642 32.435 1.00 28.89 446 THR A CA 1
ATOM 641 C C . THR A 1 89 ? 17.292 13.340 32.942 1.00 30.29 446 THR A C 1
ATOM 642 O O . THR A 1 89 ? 16.219 13.455 33.551 1.00 30.06 446 THR A O 1
ATOM 646 N N . PHE A 1 90 ? 17.865 12.154 32.665 1.00 31.37 447 PHE A N 1
ATOM 647 C CA . PHE A 1 90 ? 17.262 10.852 33.041 1.00 30.22 447 PHE A CA 1
ATOM 648 C C . PHE A 1 90 ? 17.752 10.458 34.389 1.00 31.05 447 PHE A C 1
ATOM 649 O O . PHE A 1 90 ? 17.207 9.536 35.036 1.00 35.55 447 PHE A O 1
ATOM 657 N N . PHE A 1 91 ? 18.752 11.193 34.901 1.00 31.78 448 PHE A N 1
ATOM 658 C CA . PHE A 1 91 ? 19.372 10.730 36.164 1.00 31.41 448 PHE A CA 1
ATOM 659 C C . PHE A 1 91 ? 18.384 10.853 37.355 1.00 38.11 448 PHE A C 1
ATOM 660 O O . PHE A 1 91 ? 18.163 9.899 38.102 1.00 30.74 448 PHE A O 1
ATOM 668 N N . TYR A 1 92 ? 17.760 12.001 37.519 1.00 37.72 449 TYR A N 1
ATOM 669 C CA . TYR A 1 92 ? 16.936 12.173 38.689 1.00 41.67 449 TYR A CA 1
ATOM 670 C C . TYR A 1 92 ? 15.686 11.226 38.769 1.00 44.57 449 TYR A C 1
ATOM 671 O O . TYR A 1 92 ? 15.433 10.618 39.797 1.00 40.61 449 TYR A O 1
ATOM 680 N N . PRO A 1 93 ? 14.890 11.122 37.704 1.00 40.55 450 PRO A N 1
ATOM 681 C CA . PRO A 1 93 ? 13.741 10.215 37.858 1.00 40.48 450 PRO A CA 1
ATOM 682 C C . PRO A 1 93 ? 14.129 8.751 38.132 1.00 47.50 450 PRO A C 1
ATOM 683 O O . PRO A 1 93 ? 13.451 8.052 38.897 1.00 48.30 450 PRO A O 1
ATOM 687 N N . LYS A 1 94 ? 15.210 8.315 37.525 1.00 42.18 451 LYS A N 1
ATOM 688 C CA . LYS A 1 94 ? 15.755 7.031 37.797 1.00 41.65 451 LYS A CA 1
ATOM 689 C C . LYS A 1 94 ? 16.254 6.892 39.256 1.00 44.06 451 LYS A C 1
ATOM 690 O O . LYS A 1 94 ? 16.141 5.834 39.883 1.00 46.23 451 LYS A O 1
ATOM 696 N N . LEU A 1 95 ? 16.853 7.934 39.794 1.00 40.62 452 LEU A N 1
ATOM 697 C CA . LEU A 1 95 ? 17.265 7.897 41.178 1.00 41.13 452 LEU A CA 1
ATOM 698 C C . LEU A 1 95 ? 16.021 7.956 42.086 1.00 42.73 452 LEU A C 1
ATOM 699 O O . LEU A 1 95 ? 15.979 7.265 43.057 1.00 43.14 452 LEU A O 1
ATOM 704 N N . LYS A 1 96 ? 15.013 8.755 41.735 1.00 46.60 453 LYS A N 1
ATOM 705 C CA . LYS A 1 96 ? 13.803 8.907 42.557 1.00 46.79 453 LYS A CA 1
ATOM 706 C C . LYS A 1 96 ? 13.106 7.569 42.573 1.00 47.25 453 LYS A C 1
ATOM 707 O O . LYS A 1 96 ? 12.835 7.061 43.635 1.00 43.42 453 LYS A O 1
ATOM 713 N N . SER A 1 97 ? 12.883 6.979 41.405 1.00 50.24 454 SER A N 1
ATOM 714 C CA . SER A 1 97 ? 12.174 5.738 41.324 1.00 51.24 454 SER A CA 1
ATOM 715 C C . SER A 1 97 ? 13.041 4.612 41.881 1.00 52.67 454 SER A C 1
ATOM 716 O O . SER A 1 97 ? 12.572 3.860 42.697 1.00 60.40 454 SER A O 1
ATOM 719 N N . GLY A 1 98 ? 14.304 4.491 41.504 1.00 50.59 455 GLY A N 1
ATOM 720 C CA . GLY A 1 98 ? 15.0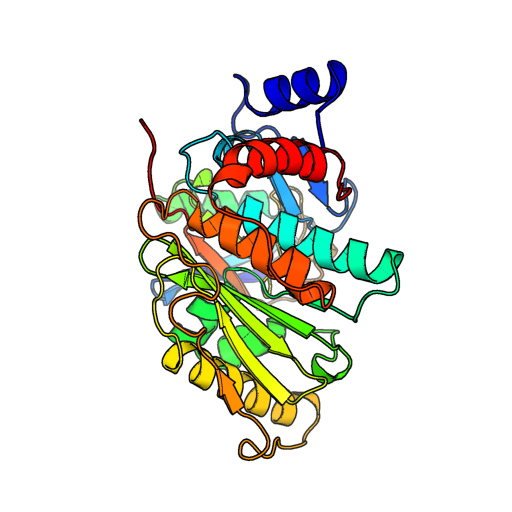31 3.249 41.864 1.00 42.75 455 GLY A CA 1
ATOM 721 C C . GLY A 1 98 ? 16.246 3.321 42.794 1.00 47.18 455 GLY A C 1
ATOM 722 O O . GLY A 1 98 ? 16.993 2.369 42.911 1.00 49.63 455 GLY A O 1
ATOM 723 N N . GLY A 1 99 ? 16.506 4.447 43.442 1.00 46.46 456 GLY A N 1
ATOM 724 C CA . GLY A 1 99 ? 17.533 4.437 44.486 1.00 41.96 456 GLY A CA 1
ATOM 725 C C . GLY A 1 99 ? 18.986 4.490 44.060 1.00 44.34 456 GLY A C 1
ATOM 726 O O . GLY A 1 99 ? 19.300 4.497 42.870 1.00 40.49 456 GLY A O 1
ATOM 727 N N . TYR A 1 100 ? 19.886 4.542 45.034 1.00 40.29 457 TYR A N 1
ATOM 728 C CA . TYR A 1 100 ? 21.256 4.786 44.693 1.00 41.11 457 TYR A CA 1
ATOM 729 C C . TYR A 1 100 ? 21.818 3.728 43.773 1.00 38.79 457 TYR A C 1
ATOM 730 O O . TYR A 1 100 ? 22.551 4.053 42.842 1.00 41.65 457 TYR A O 1
ATOM 739 N N . GLN A 1 101 ? 21.433 2.475 43.973 1.00 41.91 458 GLN A N 1
ATOM 740 C CA . GLN A 1 101 ? 22.144 1.383 43.321 1.00 40.76 458 GLN A CA 1
ATOM 741 C C . GLN A 1 101 ? 21.904 1.482 41.834 1.00 39.52 458 GLN A C 1
ATOM 742 O O . GLN A 1 101 ? 22.764 1.152 40.997 1.00 35.75 458 GLN A O 1
ATOM 748 N N . ALA A 1 102 ? 20.727 1.979 41.507 1.00 42.93 459 ALA A N 1
ATOM 749 C CA . ALA A 1 102 ? 20.285 2.117 40.138 1.00 39.72 459 ALA A CA 1
ATOM 750 C C . ALA A 1 102 ? 21.128 3.124 39.335 1.00 43.99 459 ALA A C 1
ATOM 751 O O . ALA A 1 102 ? 21.246 2.976 38.113 1.00 42.94 459 ALA A O 1
ATOM 753 N N . VAL A 1 103 ? 21.686 4.147 40.003 1.00 37.35 460 VAL A N 1
ATOM 754 C CA . VAL A 1 103 ? 22.491 5.177 39.323 1.00 36.11 460 VAL A CA 1
ATOM 755 C C . VAL A 1 103 ? 23.967 5.186 39.721 1.00 35.51 460 VAL A C 1
ATOM 756 O O . VAL A 1 103 ? 24.719 5.991 39.215 1.00 39.61 460 VAL A O 1
ATOM 760 N N . LYS A 1 104 ? 24.412 4.304 40.611 1.00 33.41 461 LYS A N 1
ATOM 761 C CA . LYS A 1 104 ? 25.813 4.440 41.025 1.00 38.27 461 LYS A CA 1
ATOM 762 C C . LYS A 1 104 ? 26.861 4.439 39.904 1.00 45.06 461 LYS A C 1
ATOM 763 O O . LYS A 1 104 ? 27.966 4.982 40.069 1.00 46.09 461 LYS A O 1
ATOM 769 N N . ARG A 1 105 ? 26.539 3.779 38.796 1.00 44.95 462 ARG A N 1
ATOM 770 C CA . ARG A 1 105 ? 27.459 3.580 37.681 1.00 38.47 462 ARG A CA 1
ATOM 771 C C . ARG A 1 105 ? 27.432 4.793 36.737 1.00 39.31 462 ARG A C 1
ATOM 772 O O . ARG A 1 105 ? 28.222 4.902 35.830 1.00 41.41 462 ARG A O 1
ATOM 780 N N . TRP A 1 106 ? 26.511 5.714 36.977 1.00 39.65 463 TRP A N 1
ATOM 781 C CA . TRP A 1 106 ? 26.357 6.804 36.088 1.00 39.32 463 TRP A CA 1
ATOM 782 C C . TRP A 1 106 ? 27.412 7.829 36.369 1.00 43.53 463 TRP A C 1
ATOM 783 O O . TRP A 1 106 ? 27.433 8.811 35.652 1.00 38.07 463 TRP A O 1
ATOM 794 N N . THR A 1 107 ? 28.231 7.638 37.415 1.00 38.66 464 THR A N 1
ATOM 795 C CA . THR A 1 107 ? 29.466 8.425 37.583 1.00 45.19 464 THR A CA 1
ATOM 796 C C . THR A 1 107 ? 30.786 7.643 37.413 1.00 43.05 464 THR A C 1
ATOM 797 O O . THR A 1 107 ? 31.832 8.085 37.884 1.00 38.83 464 THR A O 1
ATOM 801 N N . LYS A 1 108 ? 30.754 6.519 36.713 1.00 39.96 465 LYS A N 1
ATOM 802 C CA . LYS A 1 108 ? 31.959 5.713 36.535 1.00 43.13 465 LYS A CA 1
ATOM 803 C C . LYS A 1 108 ? 33.075 6.551 35.951 1.00 42.53 465 LYS A C 1
ATOM 804 O O . LYS A 1 108 ? 32.827 7.371 35.079 1.00 39.91 465 LYS A O 1
ATOM 810 N N . GLY A 1 109 ? 34.304 6.345 36.426 1.00 43.10 466 GLY A N 1
ATOM 811 C CA . GLY A 1 109 ? 35.449 7.123 35.965 1.00 45.03 466 GLY A CA 1
ATOM 812 C C . GLY A 1 109 ? 35.430 8.614 36.337 1.00 54.00 466 GLY A C 1
ATOM 813 O O . GLY A 1 109 ? 36.241 9.382 35.861 1.00 60.47 466 GLY A O 1
ATOM 814 N N . VAL A 1 110 ? 34.491 9.066 37.151 1.00 53.65 467 VAL A N 1
ATOM 815 C CA . VAL A 1 110 ? 34.568 10.457 37.595 1.00 52.31 467 VAL A CA 1
ATOM 816 C C . VAL A 1 110 ? 34.555 10.564 39.118 1.00 50.19 467 VAL A C 1
ATOM 817 O O . VAL A 1 110 ? 33.830 9.846 39.791 1.00 46.71 467 VAL A O 1
ATOM 821 N N . ASN A 1 111 ? 35.379 11.455 39.656 1.00 54.01 468 ASN A N 1
ATOM 822 C CA . ASN A 1 111 ? 35.313 11.754 41.080 1.00 51.58 468 ASN A CA 1
ATOM 823 C C . ASN A 1 111 ? 34.468 12.993 41.299 1.00 47.30 468 ASN A C 1
ATOM 824 O O . ASN A 1 111 ? 34.946 14.115 41.127 1.00 40.94 468 ASN A O 1
ATOM 829 N N . LEU A 1 112 ? 33.205 12.774 41.653 1.00 40.95 469 LEU A N 1
ATOM 830 C CA . LEU A 1 112 ? 32.250 13.838 41.657 1.00 42.92 469 LEU A CA 1
ATOM 831 C C . LEU A 1 112 ? 32.706 14.936 42.585 1.00 47.77 469 LEU A C 1
ATOM 832 O O . LEU A 1 112 ? 32.423 16.120 42.333 1.00 42.03 469 LEU A O 1
ATOM 837 N N . PHE A 1 113 ? 33.384 14.541 43.681 1.00 48.83 470 PHE A N 1
ATOM 838 C CA . PHE A 1 113 ? 33.795 15.491 44.741 1.00 41.51 470 PHE A CA 1
ATOM 839 C C . PHE A 1 113 ? 35.020 16.327 44.420 1.00 41.05 470 PHE A C 1
ATOM 840 O O . PHE A 1 113 ? 35.323 17.245 45.139 1.00 50.74 470 PHE A O 1
ATOM 848 N N . GLU A 1 114 ? 35.693 16.049 43.316 1.00 43.62 471 GLU A N 1
ATOM 849 C CA . GLU A 1 114 ? 36.746 16.943 42.806 1.00 42.40 471 GLU A CA 1
ATOM 850 C C . GLU A 1 114 ? 36.248 18.014 41.813 1.00 44.94 471 GLU A C 1
ATOM 851 O O . GLU A 1 114 ? 37.049 18.784 41.310 1.00 50.84 471 GLU A O 1
ATOM 857 N N . GLN A 1 115 ? 34.951 18.025 41.494 1.00 40.67 472 GLN A N 1
ATOM 858 C CA . GLN A 1 115 ? 34.320 19.106 40.686 1.00 39.33 472 GLN A CA 1
ATOM 859 C C . GLN A 1 115 ? 33.945 20.233 41.612 1.00 41.26 472 GLN A C 1
ATOM 860 O O . GLN A 1 115 ? 34.186 20.107 42.778 1.00 45.79 472 GLN A O 1
ATOM 866 N N . GLU A 1 116 ? 33.386 21.331 41.123 1.00 37.29 473 GLU A N 1
ATOM 867 C CA . GLU A 1 116 ? 33.043 22.464 41.974 1.00 37.86 473 GLU A CA 1
ATOM 868 C C . GLU A 1 116 ? 31.573 22.758 41.957 1.00 39.15 473 GLU A C 1
ATOM 869 O O . GLU A 1 116 ? 31.009 23.192 42.955 1.00 37.37 473 GLU A O 1
ATOM 875 N N . ILE A 1 117 ? 30.972 22.624 40.778 1.00 35.68 474 ILE A N 1
ATOM 876 C CA . ILE A 1 117 ? 29.556 22.819 40.632 1.00 32.95 474 ILE A CA 1
ATOM 877 C C . ILE A 1 117 ? 28.909 21.585 39.955 1.00 33.57 474 ILE A C 1
ATOM 878 O O . ILE A 1 117 ? 29.395 21.143 38.923 1.00 35.47 474 ILE A O 1
ATOM 883 N N . ILE A 1 118 ? 27.779 21.099 40.485 1.00 34.96 475 ILE A N 1
ATOM 884 C CA . ILE A 1 118 ? 27.051 19.997 39.842 1.00 36.49 475 ILE A CA 1
ATOM 885 C C . ILE A 1 118 ? 25.668 20.517 39.454 1.00 37.88 475 ILE A C 1
ATOM 886 O O . ILE A 1 118 ? 25.056 21.203 40.229 1.00 37.21 475 ILE A O 1
ATOM 891 N N . LEU A 1 119 ? 25.221 20.245 38.233 1.00 35.31 476 LEU A N 1
ATOM 892 C CA . LEU A 1 119 ? 23.916 20.653 37.786 1.00 32.56 476 LEU A CA 1
ATOM 893 C C . LEU A 1 119 ? 23.087 19.403 37.584 1.00 35.03 476 LEU A C 1
ATOM 894 O O . LEU A 1 119 ? 23.584 18.415 36.962 1.00 32.97 476 LEU A O 1
ATOM 899 N N . VAL A 1 120 ? 21.855 19.454 38.098 1.00 32.89 477 VAL A N 1
ATOM 900 C CA . VAL A 1 120 ? 20.935 18.341 37.936 1.00 33.80 477 VAL A CA 1
ATOM 901 C C . VAL A 1 120 ? 19.679 18.939 37.330 1.00 29.89 477 VAL A C 1
ATOM 902 O O . VAL A 1 120 ? 18.886 19.543 38.001 1.00 33.49 477 VAL A O 1
ATOM 906 N N . PRO A 1 121 ? 19.499 18.735 36.034 1.00 31.34 478 PRO A N 1
ATOM 907 C CA . PRO A 1 121 ? 18.297 19.182 35.334 1.00 34.23 478 PRO A CA 1
ATOM 908 C C . PRO A 1 121 ? 17.142 18.244 35.766 1.00 34.44 478 PRO A C 1
ATOM 909 O O . PRO A 1 121 ? 17.371 17.043 35.933 1.00 38.81 478 PRO A O 1
ATOM 913 N N . ILE A 1 122 ? 15.955 18.790 36.008 1.00 35.74 479 ILE A N 1
ATOM 914 C CA . ILE A 1 122 ? 14.861 17.991 36.643 1.00 35.58 479 ILE A CA 1
ATOM 915 C C . ILE A 1 122 ? 13.678 18.197 35.737 1.00 31.57 479 ILE A C 1
ATOM 916 O O . ILE A 1 122 ? 13.239 19.336 35.609 1.00 35.09 479 ILE A O 1
ATOM 921 N N . HIS A 1 123 ? 13.138 17.118 35.125 1.00 30.70 480 HIS A N 1
ATOM 922 C CA . HIS A 1 123 ? 11.871 17.172 34.383 1.00 35.90 480 HIS A CA 1
ATOM 923 C C . HIS A 1 123 ? 10.736 16.691 35.280 1.00 38.17 480 HIS A C 1
ATOM 924 O O . HIS A 1 123 ? 10.743 15.539 35.658 1.00 37.44 480 HIS A O 1
ATOM 931 N N . ARG A 1 124 ? 9.754 17.543 35.547 1.00 38.71 481 ARG A N 1
ATOM 932 C CA . ARG A 1 124 ? 8.692 17.370 36.572 1.00 43.74 481 ARG A CA 1
ATOM 933 C C . ARG A 1 124 ? 7.482 17.193 35.728 1.00 47.93 481 ARG A C 1
ATOM 934 O O . ARG A 1 124 ? 7.616 17.184 34.528 1.00 52.98 481 ARG A O 1
ATOM 942 N N . LYS A 1 125 ? 6.291 17.105 36.280 1.00 54.21 482 LYS A N 1
ATOM 943 C CA . LYS A 1 125 ? 5.200 16.608 35.425 1.00 59.17 482 LYS A CA 1
ATOM 944 C C . LYS A 1 125 ? 5.256 17.171 33.994 1.00 56.27 482 LYS A C 1
ATOM 945 O O . LYS A 1 125 ? 5.410 16.401 33.023 1.00 49.23 482 LYS A O 1
ATOM 951 N N . VAL A 1 126 ? 5.144 18.504 33.858 1.00 42.27 483 VAL A N 1
ATOM 952 C CA . VAL A 1 126 ? 5.163 19.069 32.557 1.00 48.27 483 VAL A CA 1
ATOM 953 C C . VAL A 1 126 ? 6.263 20.114 32.300 1.00 48.49 483 VAL A C 1
ATOM 954 O O . VAL A 1 126 ? 6.178 20.761 31.282 1.00 43.36 483 VAL A O 1
ATOM 958 N N . HIS A 1 127 ? 7.207 20.333 33.214 1.00 44.93 484 HIS A N 1
ATOM 959 C CA . HIS A 1 127 ? 8.218 21.409 33.013 1.00 39.94 484 HIS A CA 1
ATOM 960 C C . HIS A 1 127 ? 9.579 21.058 33.561 1.00 37.04 484 HIS A C 1
ATOM 961 O O . HIS A 1 127 ? 9.720 20.177 34.445 1.00 35.78 484 HIS A O 1
ATOM 968 N N . TRP A 1 128 ? 10.598 21.777 33.060 1.00 39.69 485 TRP A N 1
ATOM 969 C CA . TRP A 1 128 ? 11.961 21.682 33.469 1.00 32.44 485 TRP A CA 1
ATOM 970 C C . TRP A 1 128 ? 12.287 22.533 34.640 1.00 34.47 485 TRP A C 1
ATOM 971 O O . TRP A 1 128 ? 11.834 23.683 34.755 1.00 32.34 485 TRP A O 1
ATOM 982 N N . SER A 1 129 ? 13.186 22.028 35.481 1.00 30.79 486 SER A N 1
ATOM 983 C CA . SER A 1 129 ? 13.689 22.894 36.498 1.00 35.47 486 SER A CA 1
ATOM 984 C C . SER A 1 129 ? 1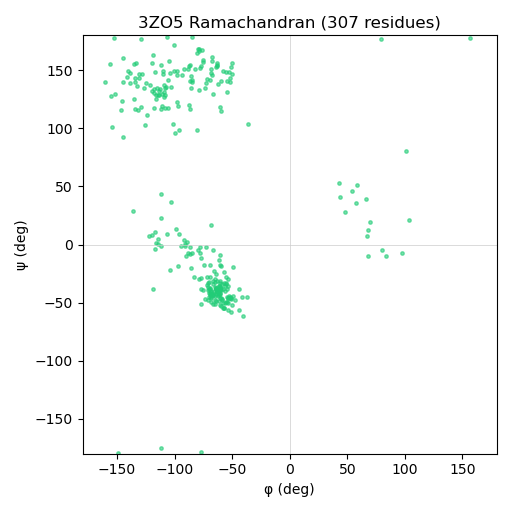5.075 22.446 36.754 1.00 32.07 486 SER A C 1
ATOM 985 O O . SER A 1 129 ? 15.574 21.600 36.019 1.00 29.32 486 SER A O 1
ATOM 988 N N . LEU A 1 130 ? 15.763 23.097 37.685 1.00 31.96 487 LEU A N 1
ATOM 989 C CA . LEU A 1 130 ? 17.168 22.781 37.869 1.00 32.41 487 LEU A CA 1
ATOM 990 C C . LEU A 1 130 ? 17.595 22.717 39.302 1.00 32.94 487 LEU A C 1
ATOM 991 O O . LEU A 1 130 ? 17.237 23.623 40.090 1.00 36.51 487 LEU A O 1
ATOM 996 N N . VAL A 1 131 ? 18.431 21.731 39.625 1.00 30.07 488 VAL A N 1
ATOM 997 C CA . VAL A 1 131 ? 19.089 21.763 40.930 1.00 34.72 488 VAL A CA 1
ATOM 998 C C . VAL A 1 131 ? 20.577 22.061 40.719 1.00 37.69 488 VAL A C 1
ATOM 999 O O . VAL A 1 131 ? 21.213 21.431 39.881 1.00 31.83 488 VAL A O 1
ATOM 1003 N N . VAL A 1 132 ? 21.124 23.029 41.475 1.00 36.25 489 VAL A N 1
ATOM 1004 C CA . VAL A 1 132 ? 22.562 23.337 41.399 1.00 33.38 489 VAL A CA 1
ATOM 1005 C C . VAL A 1 132 ? 23.147 22.832 42.701 1.00 32.50 489 VAL A C 1
ATOM 1006 O O . VAL A 1 132 ? 22.653 23.179 43.757 1.00 37.13 489 VAL A O 1
ATOM 1010 N N . ILE A 1 133 ? 24.199 22.041 42.641 1.00 37.69 490 ILE A N 1
ATOM 1011 C CA . ILE A 1 133 ? 24.872 21.632 43.847 1.00 38.85 490 ILE A CA 1
ATOM 1012 C C . ILE A 1 133 ? 26.231 22.301 43.821 1.00 33.49 490 ILE A C 1
ATOM 1013 O O . ILE A 1 133 ? 27.051 22.080 42.896 1.00 36.46 490 ILE A O 1
ATOM 1018 N N . ASP A 1 134 ? 26.452 23.161 44.796 1.00 40.27 491 ASP A N 1
ATOM 1019 C CA . ASP A 1 134 ? 27.674 23.911 44.819 1.00 34.14 491 ASP A CA 1
ATOM 1020 C C . ASP A 1 134 ? 28.579 23.281 45.816 1.00 42.05 491 ASP A C 1
ATOM 1021 O O . ASP A 1 134 ? 28.446 23.490 47.047 1.00 39.98 491 ASP A O 1
ATOM 1026 N N . LEU A 1 135 ? 29.549 22.559 45.297 1.00 37.74 492 LEU A N 1
ATOM 1027 C CA . LEU A 1 135 ? 30.456 21.825 46.195 1.00 41.70 492 LEU A CA 1
ATOM 1028 C C . LEU A 1 135 ? 31.367 22.759 46.964 1.00 41.33 492 LEU A C 1
ATOM 1029 O O . LEU A 1 135 ? 31.700 22.470 48.072 1.00 43.27 492 LEU A O 1
ATOM 1034 N N . ARG A 1 136 ? 31.758 23.881 46.394 1.00 38.99 493 ARG A N 1
ATOM 1035 C CA . ARG A 1 136 ? 32.592 24.859 47.106 1.00 44.46 493 ARG A CA 1
ATOM 1036 C C . ARG A 1 136 ? 31.954 25.316 48.398 1.00 47.55 493 ARG A C 1
ATOM 1037 O O . ARG A 1 136 ? 32.637 25.571 49.389 1.00 49.00 493 ARG A O 1
ATOM 1045 N N . LYS A 1 137 ? 30.637 25.442 48.394 1.00 46.80 494 LYS A N 1
ATOM 1046 C CA . LYS A 1 137 ? 30.008 26.010 49.558 1.00 45.99 494 LYS A CA 1
ATOM 1047 C C . LYS A 1 137 ? 29.042 25.123 50.242 1.00 44.89 494 LYS A C 1
ATOM 1048 O O . LYS A 1 137 ? 28.373 25.594 51.140 1.00 43.15 494 LYS A O 1
ATOM 1054 N N . LYS A 1 138 ? 28.994 23.856 49.805 1.00 39.71 495 LYS A N 1
ATOM 1055 C CA . LYS A 1 138 ? 28.214 22.806 50.395 1.00 41.89 495 LYS A CA 1
ATOM 1056 C C . LYS A 1 138 ? 26.748 23.195 50.393 1.00 44.94 495 LYS A C 1
ATOM 1057 O O . LYS A 1 138 ? 26.055 23.119 51.412 1.00 41.59 495 LYS A O 1
ATOM 1063 N N . CYS A 1 139 ? 26.269 23.603 49.224 1.00 42.21 496 CYS A N 1
ATOM 1064 C CA . CYS A 1 139 ? 24.942 24.199 49.104 1.00 44.11 496 CYS A CA 1
ATOM 1065 C C . CYS A 1 139 ? 24.171 23.586 47.886 1.00 44.80 496 CYS A C 1
ATOM 1066 O O . CYS A 1 139 ? 24.764 23.294 46.821 1.00 42.47 496 CYS A O 1
ATOM 1069 N N . LEU A 1 140 ? 22.879 23.348 48.067 1.00 41.81 497 LEU A N 1
ATOM 1070 C CA . LEU A 1 140 ? 22.004 22.927 46.976 1.00 42.09 497 LEU A CA 1
ATOM 1071 C C . LEU A 1 140 ? 20.910 23.959 46.735 1.00 39.77 497 LEU A C 1
ATOM 1072 O O . LEU A 1 140 ? 20.244 24.384 47.662 1.00 43.63 497 LEU A O 1
ATOM 1077 N N . LYS A 1 141 ? 20.683 24.384 45.510 1.00 42.02 498 LYS A N 1
ATOM 1078 C CA . LYS A 1 141 ? 19.519 25.248 45.330 1.00 42.39 498 LYS A CA 1
ATOM 1079 C C . LYS A 1 141 ? 18.682 24.758 44.181 1.00 39.27 498 LYS A C 1
ATOM 1080 O O . LYS A 1 141 ? 19.180 24.237 43.214 1.00 37.08 498 LYS A O 1
ATOM 1086 N N . TYR A 1 142 ? 17.383 24.944 44.313 1.00 44.18 499 TYR A N 1
ATOM 1087 C CA . TYR A 1 142 ? 16.410 24.435 43.368 1.00 43.76 499 TYR A CA 1
ATOM 1088 C C . TYR A 1 142 ? 15.956 25.671 42.589 1.00 43.36 499 TYR A C 1
ATOM 1089 O O . TYR A 1 142 ? 15.431 26.592 43.206 1.00 42.51 499 TYR A O 1
ATOM 1098 N N . LEU A 1 143 ? 16.187 25.738 41.275 1.00 41.28 500 LEU A N 1
ATOM 1099 C CA . LEU A 1 143 ? 15.661 26.901 40.519 1.00 38.35 500 LEU A CA 1
ATOM 1100 C C . LEU A 1 143 ? 14.602 26.446 39.573 1.00 39.41 500 LEU A C 1
ATOM 1101 O O . LEU A 1 143 ? 14.771 25.431 38.832 1.00 35.55 500 LEU A O 1
ATOM 1106 N N . ASP A 1 144 ? 13.485 27.157 39.590 1.00 34.10 501 ASP A N 1
ATOM 1107 C CA . ASP A 1 144 ? 12.275 26.661 38.944 1.00 37.63 501 ASP A CA 1
ATOM 1108 C C . ASP A 1 144 ? 11.639 27.930 38.429 1.00 41.82 501 ASP A C 1
ATOM 1109 O O . ASP A 1 144 ? 11.366 28.872 39.210 1.00 39.45 501 ASP A O 1
ATOM 1114 N N . SER A 1 145 ? 11.400 27.981 37.140 1.00 34.63 502 SER A N 1
ATOM 1115 C CA . SER A 1 145 ? 10.828 29.217 36.610 1.00 44.01 502 SER A CA 1
ATOM 1116 C C . SER A 1 145 ? 9.337 29.343 36.895 1.00 39.77 502 SER A C 1
ATOM 1117 O O . SER A 1 145 ? 8.798 30.449 36.692 1.00 39.44 502 SER A O 1
ATOM 1120 N N . MET A 1 146 ? 8.672 28.268 37.348 1.00 43.45 503 MET A N 1
ATOM 1121 C CA . MET A 1 146 ? 7.227 28.388 37.770 1.00 44.59 503 MET A CA 1
ATOM 1122 C C . MET A 1 146 ? 7.090 28.529 39.274 1.00 47.00 503 MET A C 1
ATOM 1123 O O . MET A 1 146 ? 5.986 28.381 39.836 1.00 43.43 503 MET A O 1
ATOM 1128 N N . GLY A 1 147 ? 8.206 28.801 39.936 1.00 47.30 504 GLY A N 1
ATOM 1129 C CA . GLY A 1 147 ? 8.230 29.077 41.359 1.00 41.24 504 GLY A CA 1
ATOM 1130 C C . GLY A 1 147 ? 7.893 27.901 42.296 1.00 42.14 504 GLY A C 1
ATOM 1131 O O . GLY A 1 147 ? 7.633 28.091 43.474 1.00 39.37 504 GLY A O 1
ATOM 1132 N N . GLN A 1 148 ? 7.855 26.692 41.791 1.00 44.85 505 GLN A N 1
ATOM 1133 C CA . GLN A 1 148 ? 7.761 25.540 42.668 1.00 49.54 505 GLN A CA 1
ATOM 1134 C C . GLN A 1 148 ? 8.955 25.355 43.610 1.00 48.37 505 GLN A C 1
ATOM 1135 O O . GLN A 1 148 ? 10.027 25.917 43.394 1.00 42.15 505 GLN A O 1
ATOM 1141 N N . LYS A 1 149 ? 8.696 24.655 44.707 1.00 40.53 506 LYS A N 1
ATOM 1142 C CA . LYS A 1 149 ? 9.663 24.406 45.754 1.00 42.90 506 LYS A CA 1
ATOM 1143 C C . LYS A 1 149 ? 10.209 23.044 45.486 1.00 45.98 506 LYS A C 1
ATOM 1144 O O . LYS A 1 149 ? 9.502 22.221 44.907 1.00 41.80 506 LYS A O 1
ATOM 1150 N N . GLY A 1 150 ? 11.468 22.798 45.837 1.00 36.57 507 GLY A N 1
ATOM 1151 C CA . GLY A 1 150 ? 12.004 21.506 45.508 1.00 36.46 507 GLY A CA 1
ATOM 1152 C C . GLY A 1 150 ? 12.779 20.955 46.655 1.00 35.01 507 GLY A C 1
ATOM 1153 O O . GLY A 1 150 ? 13.681 20.151 46.453 1.00 37.84 507 GLY A O 1
ATOM 1154 N N . HIS A 1 151 ? 12.404 21.341 47.885 1.00 39.20 508 HIS A N 1
ATOM 1155 C CA . HIS A 1 151 ? 13.200 20.904 49.033 1.00 39.90 508 HIS A CA 1
ATOM 1156 C C . HIS A 1 151 ? 13.099 19.390 49.102 1.00 37.87 508 HIS A C 1
ATOM 1157 O O . HIS A 1 151 ? 14.057 18.725 49.540 1.00 36.90 508 HIS A O 1
ATOM 1164 N N . ARG A 1 152 ? 12.023 18.798 48.568 1.00 38.08 509 ARG A N 1
ATOM 1165 C CA . ARG A 1 152 ? 12.020 17.300 48.477 1.00 40.61 509 ARG A CA 1
ATOM 1166 C C . ARG A 1 152 ? 13.080 16.752 47.490 1.00 42.61 509 ARG A C 1
ATOM 1167 O O . ARG A 1 152 ? 13.916 15.862 47.842 1.00 39.24 509 ARG A O 1
ATOM 1175 N N . ILE A 1 153 ? 13.069 17.298 46.264 1.00 40.95 510 ILE A N 1
ATOM 1176 C CA . ILE A 1 153 ? 14.079 16.954 45.263 1.00 37.08 510 ILE A CA 1
ATOM 1177 C C . ILE A 1 153 ? 15.468 17.130 45.897 1.00 33.48 510 ILE A C 1
ATOM 1178 O O . ILE A 1 153 ? 16.336 16.284 45.806 1.00 35.94 510 ILE A O 1
ATOM 1183 N N . CYS A 1 154 ? 15.677 18.239 46.591 1.00 37.56 511 CYS A N 1
ATOM 1184 C CA . CYS A 1 154 ? 17.017 18.481 47.144 1.00 37.94 511 CYS A CA 1
ATOM 1185 C C . CYS A 1 154 ? 17.437 17.462 48.179 1.00 36.35 511 CYS A C 1
ATOM 1186 O O . CYS A 1 154 ? 18.627 17.071 48.254 1.00 39.24 511 CYS A O 1
ATOM 1189 N N . GLU A 1 155 ? 16.491 17.025 49.003 1.00 36.54 512 GLU A N 1
ATOM 1190 C CA . GLU A 1 155 ? 16.898 16.100 50.035 1.00 39.60 512 GLU A CA 1
ATOM 1191 C C . GLU A 1 155 ? 17.201 14.734 49.367 1.00 38.58 512 GLU A C 1
ATOM 1192 O O . GLU A 1 155 ? 18.158 14.037 49.732 1.00 33.18 512 GLU A O 1
ATOM 1198 N N . ILE A 1 156 ? 16.450 14.381 48.330 1.00 37.10 513 ILE A N 1
ATOM 1199 C CA . ILE A 1 156 ? 16.777 13.137 47.618 1.00 34.76 513 ILE A CA 1
ATOM 1200 C C . ILE A 1 156 ? 18.189 13.255 47.040 1.00 39.83 513 ILE A C 1
ATOM 1201 O O . ILE A 1 156 ? 18.965 12.294 47.068 1.00 38.28 513 ILE A O 1
ATOM 1206 N N . LEU A 1 157 ? 18.536 14.455 46.537 1.00 36.91 514 LEU A N 1
ATOM 1207 C CA . LEU A 1 157 ? 19.879 14.688 45.935 1.00 37.66 514 LEU A CA 1
ATOM 1208 C C . LEU A 1 157 ? 21.052 14.669 46.903 1.00 35.49 514 LEU A C 1
ATOM 1209 O O . LEU A 1 157 ? 22.123 14.095 46.609 1.00 36.17 514 LEU A O 1
ATOM 1214 N N . LEU A 1 158 ? 20.828 15.266 48.056 1.00 39.84 515 LEU A N 1
ATOM 1215 C CA . LEU A 1 158 ? 21.772 15.187 49.164 1.00 42.72 515 LEU A CA 1
ATOM 1216 C C . LEU A 1 158 ? 22.025 13.763 49.676 1.00 39.27 515 LEU A C 1
ATOM 1217 O O . LEU A 1 158 ? 23.162 13.370 49.893 1.00 36.56 515 LEU A O 1
ATOM 1222 N N . GLN A 1 159 ? 20.958 12.998 49.865 1.00 40.81 516 GLN A N 1
ATOM 1223 C CA . GLN A 1 159 ? 21.110 11.589 50.185 1.00 41.71 516 GLN A CA 1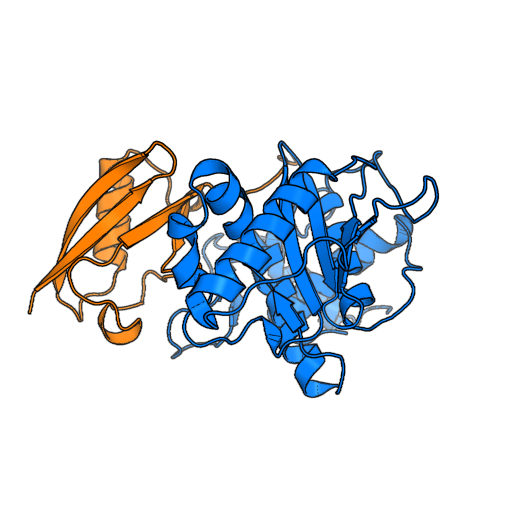
ATOM 1224 C C . GLN A 1 159 ? 21.987 10.899 49.126 1.00 41.95 516 GLN A C 1
ATOM 1225 O O . GLN A 1 159 ? 22.956 10.200 49.478 1.00 40.43 516 GLN A O 1
ATOM 1231 N N . TYR A 1 160 ? 21.682 11.104 47.846 1.00 38.75 517 TYR A N 1
ATOM 1232 C CA . TYR A 1 160 ? 22.541 10.525 46.796 1.00 34.46 517 TYR A CA 1
ATOM 1233 C C . TYR A 1 160 ? 24.042 10.897 47.003 1.00 36.07 517 TYR A C 1
ATOM 1234 O O . TYR A 1 160 ? 24.942 10.043 46.888 1.00 34.27 517 TYR A O 1
ATOM 1243 N N . LEU A 1 161 ? 24.328 12.167 47.325 1.00 36.93 518 LEU A N 1
ATOM 1244 C CA . LEU A 1 161 ? 25.728 12.578 47.564 1.00 37.44 518 LEU A CA 1
ATOM 1245 C C . LEU A 1 161 ? 26.409 11.807 48.725 1.00 40.57 518 LEU A C 1
ATOM 1246 O O . LEU A 1 161 ? 27.607 11.495 48.688 1.00 40.19 518 LEU A O 1
ATOM 1251 N N . GLN A 1 162 ? 25.663 11.548 49.787 1.00 37.95 519 GLN A N 1
ATOM 1252 C CA . GLN A 1 162 ? 26.206 10.755 50.908 1.00 41.18 519 GLN A CA 1
ATOM 1253 C C . GLN A 1 162 ? 26.424 9.325 50.436 1.00 39.75 519 GLN A C 1
ATOM 1254 O O . GLN A 1 162 ? 27.451 8.706 50.710 1.00 38.37 519 GLN A O 1
ATOM 1260 N N . ASP A 1 163 ? 25.466 8.805 49.683 1.00 38.89 520 ASP A N 1
ATOM 1261 C CA . ASP A 1 163 ? 25.612 7.478 49.131 1.00 41.58 520 ASP A CA 1
ATOM 1262 C C . ASP A 1 163 ? 26.752 7.365 48.146 1.00 43.31 520 ASP A C 1
ATOM 1263 O O . ASP A 1 163 ? 27.485 6.402 48.227 1.00 43.99 520 ASP A O 1
ATOM 1268 N N . GLU A 1 164 ? 26.936 8.340 47.239 1.00 44.63 521 GLU A N 1
ATOM 1269 C CA . GLU A 1 164 ? 28.142 8.358 46.352 1.00 38.84 521 GLU A CA 1
ATOM 1270 C C . GLU A 1 164 ? 29.385 8.402 47.187 1.00 40.20 521 GLU A C 1
ATOM 1271 O O . GLU A 1 164 ? 30.347 7.756 46.872 1.00 43.19 521 GLU A O 1
ATOM 1277 N N . SER A 1 165 ? 29.417 9.278 48.193 1.00 39.27 522 SER A N 1
ATOM 1278 C CA . SER A 1 165 ? 30.667 9.518 48.851 1.00 42.98 522 SER A CA 1
ATOM 1279 C C . SER A 1 165 ? 31.114 8.274 49.598 1.00 47.88 522 SER A C 1
ATOM 1280 O O . SER A 1 165 ? 32.302 8.017 49.668 1.00 53.40 522 SER A O 1
ATOM 1283 N N . LYS A 1 166 ? 30.156 7.504 50.135 1.00 50.95 523 LYS A N 1
ATOM 1284 C CA . LYS A 1 166 ? 30.440 6.384 51.053 1.00 47.94 523 LYS A CA 1
ATOM 1285 C C . LYS A 1 166 ? 30.930 5.226 50.172 1.00 52.43 523 LYS A C 1
ATOM 1286 O O . LYS A 1 166 ? 31.886 4.505 50.518 1.00 48.19 523 LYS A O 1
ATOM 1292 N N . THR A 1 167 ? 30.297 5.108 49.010 1.00 45.69 524 THR A N 1
ATOM 1293 C CA . THR A 1 167 ? 30.570 4.052 48.076 1.00 46.55 524 THR A CA 1
ATOM 1294 C C . THR A 1 167 ? 31.866 4.352 47.345 1.00 49.78 524 THR A C 1
ATOM 1295 O O . THR A 1 167 ? 32.693 3.530 47.305 1.00 42.74 524 THR A O 1
ATOM 1299 N N . LYS A 1 168 ? 32.044 5.530 46.773 1.00 54.77 525 LYS A N 1
ATOM 1300 C CA . LYS A 1 168 ? 33.208 5.774 45.925 1.00 48.72 525 LYS A CA 1
ATOM 1301 C C . LYS A 1 168 ? 34.432 6.153 46.735 1.00 48.48 525 LYS A C 1
ATOM 1302 O O . LYS A 1 168 ? 35.541 5.978 46.268 1.00 49.46 525 LYS A O 1
ATOM 1308 N N . ARG A 1 169 ? 34.248 6.752 47.900 1.00 49.38 526 ARG A N 1
ATOM 1309 C CA . ARG A 1 169 ? 35.415 7.294 48.634 1.00 48.72 526 ARG A CA 1
ATOM 1310 C C . ARG A 1 169 ? 35.605 6.588 49.970 1.00 47.86 526 ARG A C 1
ATOM 1311 O O . ARG A 1 169 ? 36.559 6.860 50.716 1.00 49.20 526 ARG A O 1
ATOM 1319 N N . ASN A 1 170 ? 34.670 5.699 50.278 1.00 45.60 527 ASN A N 1
ATOM 1320 C CA . ASN A 1 170 ? 34.559 5.136 51.608 1.00 54.36 527 ASN A CA 1
ATOM 1321 C C . ASN A 1 170 ? 34.605 6.212 52.705 1.00 50.03 527 ASN A C 1
ATOM 1322 O O . ASN A 1 170 ? 35.046 5.948 53.807 1.00 60.71 527 ASN A O 1
ATOM 1327 N N . SER A 1 171 ? 34.173 7.440 52.413 1.00 50.74 528 SER A N 1
ATOM 1328 C CA . SER A 1 171 ? 34.001 8.404 53.495 1.00 49.29 528 SER A CA 1
ATOM 1329 C C . SER A 1 171 ? 32.541 8.830 53.552 1.00 55.30 528 SER A C 1
ATOM 1330 O O . SER A 1 171 ? 31.760 8.604 52.606 1.00 54.17 528 SER A O 1
ATOM 1333 N N . ASP A 1 172 ? 32.180 9.416 54.687 1.00 51.09 529 ASP A N 1
ATOM 1334 C CA . ASP A 1 172 ? 30.838 9.916 54.921 1.00 52.04 529 ASP A CA 1
ATOM 1335 C C . ASP A 1 172 ? 30.807 11.428 54.803 1.00 52.25 529 ASP A C 1
ATOM 1336 O O . ASP A 1 172 ? 31.779 12.138 55.088 1.00 46.77 529 ASP A O 1
ATOM 1341 N N . LEU A 1 173 ? 29.677 11.916 54.338 1.00 50.08 530 LEU A N 1
ATOM 1342 C CA . LEU A 1 173 ? 29.374 13.317 54.436 1.00 44.64 530 LEU A CA 1
ATOM 1343 C C . LEU A 1 173 ? 28.816 13.589 55.842 1.00 44.46 530 LEU A C 1
ATOM 1344 O O . LEU A 1 173 ? 28.239 12.707 56.472 1.00 44.63 530 LEU A O 1
ATOM 1349 N N . ASN A 1 174 ? 29.025 14.798 56.339 1.00 37.84 531 ASN A N 1
ATOM 1350 C CA . ASN A 1 174 ? 28.318 15.300 57.470 1.00 40.20 531 ASN A CA 1
ATOM 1351 C C . ASN A 1 174 ? 27.192 16.207 56.894 1.00 39.17 531 ASN A C 1
ATOM 1352 O O . ASN A 1 174 ? 27.425 17.366 56.597 1.00 48.90 531 ASN A O 1
ATOM 1357 N N . LEU A 1 175 ? 25.985 15.667 56.736 1.00 37.09 532 LEU A N 1
ATOM 1358 C CA . LEU A 1 175 ? 24.844 16.345 56.069 1.00 44.27 532 LEU A CA 1
ATOM 1359 C C . LEU A 1 175 ? 24.302 17.584 56.822 1.00 45.57 532 LEU A C 1
ATOM 1360 O O . LEU A 1 175 ? 23.393 18.317 56.330 1.00 52.30 532 LEU A O 1
ATOM 1365 N N . LEU A 1 176 ? 24.866 17.813 58.005 1.00 42.02 533 LEU A N 1
ATOM 1366 C CA . LEU A 1 176 ? 24.560 18.978 58.779 1.00 48.73 533 LEU A CA 1
ATOM 1367 C C . LEU A 1 176 ? 25.317 20.197 58.249 1.00 51.45 533 LEU A C 1
ATOM 1368 O O . LEU A 1 176 ? 24.791 21.304 58.356 1.00 57.15 533 LEU A O 1
ATOM 1373 N N . GLU A 1 177 ? 26.514 20.015 57.660 1.00 51.33 534 GLU A N 1
ATOM 1374 C CA . GLU A 1 177 ? 27.237 21.177 57.057 1.00 50.26 534 GLU A CA 1
ATOM 1375 C C . GLU A 1 177 ? 26.684 21.612 55.672 1.00 45.78 534 GLU A C 1
ATOM 1376 O O . GLU A 1 177 ? 27.123 22.621 55.094 1.00 48.71 534 GLU A O 1
ATOM 1382 N N . TRP A 1 178 ? 25.677 20.861 55.199 1.00 45.88 535 TRP A N 1
ATOM 1383 C CA . TRP A 1 178 ? 24.995 21.046 53.882 1.00 50.34 535 TRP A CA 1
ATOM 1384 C C . TRP A 1 178 ? 23.598 21.667 54.017 1.00 50.13 535 TRP A C 1
ATOM 1385 O O . TRP A 1 178 ? 22.854 21.349 54.945 1.00 57.31 535 TRP A O 1
ATOM 1396 N N . THR A 1 179 ? 23.208 22.557 53.114 1.00 47.63 536 THR A N 1
ATOM 1397 C CA . THR A 1 179 ? 21.975 23.334 53.319 1.00 46.82 536 THR A CA 1
ATOM 1398 C C . THR A 1 179 ? 21.215 23.501 51.980 1.00 48.05 536 THR A C 1
ATOM 1399 O O . THR A 1 179 ? 21.896 23.604 50.930 1.00 47.16 536 THR A O 1
ATOM 1403 N N . HIS A 1 180 ? 19.859 23.493 52.009 1.00 47.60 537 HIS A N 1
ATOM 1404 C CA . HIS A 1 180 ? 18.948 23.702 50.817 1.00 53.96 537 HIS A CA 1
ATOM 1405 C C . HIS A 1 180 ? 18.581 25.121 50.729 1.00 56.08 537 HIS A C 1
ATOM 1406 O O . HIS A 1 180 ? 18.448 25.729 51.762 1.00 58.92 537 HIS A O 1
ATOM 1413 N N . HIS A 1 181 ? 18.410 25.661 49.511 1.00 59.10 538 HIS A N 1
ATOM 1414 C CA . HIS A 1 181 ? 17.737 26.960 49.272 1.00 65.49 538 HIS A CA 1
ATOM 1415 C C . HIS A 1 181 ? 16.740 26.738 48.184 1.00 65.97 538 HIS A C 1
ATOM 1416 O O . HIS A 1 181 ? 16.983 25.926 47.300 1.00 56.61 538 HIS A O 1
ATOM 1423 N N . SER A 1 182 ? 15.580 27.398 48.261 1.00 75.92 539 SER A N 1
ATOM 1424 C CA . SER A 1 182 ? 14.682 27.562 47.075 1.00 80.13 539 SER A CA 1
ATOM 1425 C C . SER A 1 182 ? 14.796 29.100 46.833 1.00 71.38 539 SER A C 1
ATOM 1426 O O . SER A 1 182 ? 15.162 29.856 47.747 1.00 54.82 539 SER A O 1
ATOM 1429 N N . MET A 1 183 ? 14.573 29.582 45.619 1.00 69.88 540 MET A N 1
ATOM 1430 C CA . MET A 1 183 ? 14.725 31.020 45.388 1.00 70.78 540 MET A CA 1
ATOM 1431 C C . MET A 1 183 ? 13.699 31.810 46.237 1.00 71.62 540 MET A C 1
ATOM 1432 O O . MET A 1 183 ? 12.658 31.275 46.606 1.00 71.98 540 MET A O 1
ATOM 1437 N N . LYS A 1 184 ? 13.983 33.063 46.576 1.00 64.29 541 LYS A N 1
ATOM 1438 C CA . LYS A 1 184 ? 12.945 33.951 47.099 1.00 58.08 541 LYS A CA 1
ATOM 1439 C C . LYS A 1 184 ? 11.989 34.444 45.972 1.00 51.34 541 LYS A C 1
ATOM 1440 O O . LYS A 1 184 ? 12.342 34.337 44.791 1.00 48.98 541 LYS A O 1
ATOM 1446 N N . PRO A 1 185 ? 10.756 34.903 46.313 1.00 53.26 542 PRO A N 1
ATOM 1447 C CA . PRO A 1 185 ? 9.679 35.200 45.306 1.00 56.40 542 PRO A CA 1
ATOM 1448 C C . PRO A 1 185 ? 10.019 35.979 43.979 1.00 63.17 542 PRO A C 1
ATOM 1449 O O . PRO A 1 185 ? 9.491 35.644 42.905 1.00 68.16 542 PRO A O 1
ATOM 1453 N N . HIS A 1 186 ? 10.903 36.974 44.072 1.00 62.31 543 HIS A N 1
ATOM 1454 C CA . HIS A 1 186 ? 11.442 37.816 42.973 1.00 63.74 543 HIS A CA 1
ATOM 1455 C C . HIS A 1 186 ? 12.887 37.432 42.536 1.00 62.50 543 HIS A C 1
ATOM 1456 O O . HIS A 1 186 ? 13.691 38.338 42.290 1.00 62.02 543 HIS A O 1
ATOM 1463 N N . GLU A 1 187 ? 13.304 36.161 42.507 1.00 62.54 544 GLU A N 1
ATOM 1464 C CA . GLU A 1 187 ? 14.688 35.827 41.982 1.00 69.28 544 GLU A CA 1
ATOM 1465 C C . GLU A 1 187 ? 14.503 35.046 40.659 1.00 77.05 544 GLU A C 1
ATOM 1466 O O . GLU A 1 187 ? 15.143 33.973 40.437 1.00 79.33 544 GLU A O 1
ATOM 1472 N N . ILE A 1 188 ? 13.562 35.580 39.848 1.00 66.77 545 ILE A N 1
ATOM 1473 C CA . ILE A 1 188 ? 13.355 35.395 38.383 1.00 79.26 545 ILE A CA 1
ATOM 1474 C C . ILE A 1 188 ? 12.225 34.491 37.794 1.00 94.72 545 ILE A C 1
ATOM 1475 O O . ILE A 1 188 ? 12.327 34.069 36.606 1.00 75.00 545 ILE A O 1
ATOM 1480 N N . PRO A 1 189 ? 11.142 34.211 38.595 1.00 84.38 546 PRO A N 1
ATOM 1481 C CA . PRO A 1 189 ? 10.045 33.419 38.007 1.00 85.71 546 PRO A CA 1
ATOM 1482 C C . PRO A 1 189 ? 9.453 33.876 36.600 1.00 88.60 546 PRO A C 1
ATOM 1483 O O . PRO A 1 189 ? 9.616 35.020 36.186 1.00 85.52 546 PRO A O 1
ATOM 1487 N N . GLN A 1 190 ? 8.853 32.925 35.866 1.00 87.30 547 GLN A N 1
ATOM 1488 C CA . GLN A 1 190 ? 7.824 33.162 34.810 1.00 85.64 547 GLN A CA 1
ATOM 1489 C C . GLN A 1 190 ? 6.852 31.933 34.560 1.00 94.83 547 GLN A C 1
ATOM 1490 O O . GLN A 1 190 ? 7.238 30.950 33.890 1.00 104.26 547 GLN A O 1
ATOM 1496 N N . GLN A 1 191 ? 5.615 31.992 35.107 1.00 94.98 548 GLN A N 1
ATOM 1497 C CA . GLN A 1 191 ? 4.618 30.851 35.081 1.00 86.25 548 GLN A CA 1
ATOM 1498 C C . GLN A 1 191 ? 3.626 30.989 33.955 1.00 84.03 548 GLN A C 1
ATOM 1499 O O . GLN A 1 191 ? 2.941 30.020 33.580 1.00 63.09 548 GLN A O 1
ATOM 1505 N N . LEU A 1 192 ? 3.540 32.225 33.456 1.00 94.94 549 LEU A N 1
ATOM 1506 C CA . LEU A 1 192 ? 2.996 32.524 32.134 1.00 94.88 549 LEU A CA 1
ATOM 1507 C C . LEU A 1 192 ? 3.468 31.493 31.035 1.00 100.37 549 LEU A C 1
ATOM 1508 O O . LEU A 1 192 ? 2.616 31.030 30.268 1.00 103.71 549 LEU A O 1
ATOM 1513 N N . ASN A 1 193 ? 4.772 31.117 30.970 1.00 104.00 550 ASN A N 1
ATOM 1514 C CA . ASN A 1 193 ? 5.249 29.980 30.084 1.00 83.01 550 ASN A CA 1
ATOM 1515 C C . ASN A 1 193 ? 6.378 28.963 30.389 1.00 74.89 550 ASN A C 1
ATOM 1516 O O . ASN A 1 193 ? 7.595 29.140 30.043 1.00 70.22 550 ASN A O 1
ATOM 1521 N N . GLY A 1 194 ? 5.868 27.872 30.966 1.00 52.78 551 GLY A N 1
ATOM 1522 C CA . GLY A 1 194 ? 6.415 26.519 30.978 1.00 57.39 551 GLY A CA 1
ATOM 1523 C C . GLY A 1 194 ? 6.872 25.894 29.656 1.00 59.17 551 GLY A C 1
ATOM 1524 O O . GLY A 1 194 ? 7.603 24.890 29.739 1.00 62.22 551 GLY A O 1
ATOM 1525 N N . SER A 1 195 ? 6.405 26.435 28.482 1.00 51.56 552 SER A N 1
ATOM 1526 C CA . SER A 1 195 ? 7.123 26.459 27.130 1.00 56.32 552 SER A CA 1
ATOM 1527 C C . SER A 1 195 ? 8.557 26.925 27.316 1.00 53.40 552 SER A C 1
ATOM 1528 O O . SER A 1 195 ? 9.482 26.293 26.760 1.00 53.30 552 SER A O 1
ATOM 1531 N N . ASP A 1 196 ? 8.753 28.043 28.069 1.00 40.97 553 ASP A N 1
ATOM 1532 C CA . ASP A 1 196 ? 10.131 28.539 28.224 1.00 37.29 553 ASP A CA 1
ATOM 1533 C C . ASP A 1 196 ? 10.827 27.946 29.389 1.00 33.35 553 ASP A C 1
ATOM 1534 O O . ASP A 1 196 ? 11.985 28.304 29.671 1.00 37.25 553 ASP A O 1
ATOM 1539 N N . SER A 1 197 ? 10.156 27.027 30.093 1.00 30.96 554 SER A N 1
ATOM 1540 C CA . SER A 1 197 ? 10.800 26.394 31.292 1.00 29.83 554 SER A CA 1
ATOM 1541 C C . SER A 1 197 ? 12.123 25.730 30.975 1.00 28.51 554 SER A C 1
ATOM 1542 O O . SER A 1 197 ? 13.047 25.785 31.807 1.00 35.75 554 SER A O 1
ATOM 1545 N N . GLY A 1 198 ? 12.233 25.049 29.831 1.00 32.12 555 GLY A N 1
ATOM 1546 C CA . GLY A 1 198 ? 13.525 24.460 29.449 1.00 34.41 555 GLY A CA 1
ATOM 1547 C C . GLY A 1 198 ? 14.575 25.526 29.083 1.00 38.74 555 GLY A C 1
ATOM 1548 O O . GLY A 1 198 ? 15.732 25.394 29.390 1.00 33.92 555 GLY A O 1
ATOM 1549 N N . MET A 1 199 ? 14.169 26.594 28.421 1.00 34.40 556 MET A N 1
ATOM 1550 C CA . MET A 1 199 ? 15.107 27.699 28.206 1.00 35.32 556 MET A CA 1
ATOM 1551 C C . MET A 1 199 ? 15.556 28.350 29.503 1.00 32.90 556 MET A C 1
ATOM 1552 O O . MET A 1 199 ? 16.694 28.721 29.627 1.00 34.12 556 MET A O 1
ATOM 1557 N N . PHE A 1 200 ? 14.661 28.527 30.466 1.00 34.08 557 PHE A N 1
ATOM 1558 C CA . PHE A 1 200 ? 15.067 29.095 31.765 1.00 34.58 557 PHE A CA 1
ATOM 1559 C C . PHE A 1 200 ? 16.060 28.178 32.437 1.00 35.39 557 PHE A C 1
ATOM 1560 O O . PHE A 1 200 ? 17.052 28.636 32.987 1.00 35.31 557 PHE A O 1
ATOM 1568 N N . THR A 1 201 ? 15.782 26.868 32.410 1.00 33.54 558 THR A N 1
ATOM 1569 C CA . THR A 1 201 ? 16.666 25.891 33.044 1.00 31.67 558 THR A CA 1
ATOM 1570 C C . THR A 1 201 ? 18.052 26.012 32.389 1.00 29.11 558 THR A C 1
ATOM 1571 O O . THR A 1 201 ? 19.074 25.919 33.043 1.00 33.75 558 THR A O 1
ATOM 1575 N N . CYS A 1 202 ? 18.106 26.072 31.072 1.00 32.08 559 CYS A N 1
ATOM 1576 C CA . CYS A 1 202 ? 19.424 26.106 30.381 1.00 32.81 559 CYS A CA 1
ATOM 1577 C C . CYS A 1 202 ? 20.135 27.460 30.670 1.00 32.66 559 CYS A C 1
ATOM 1578 O O . CYS A 1 202 ? 21.334 27.539 30.958 1.00 34.73 559 CYS A O 1
ATOM 1581 N N . LYS A 1 203 ? 19.395 28.555 30.622 1.00 34.82 560 LYS A N 1
ATOM 1582 C CA . LYS A 1 203 ? 20.071 29.854 30.989 1.00 32.19 560 LYS A CA 1
ATOM 1583 C C . LYS A 1 203 ? 20.432 29.954 32.428 1.00 31.76 560 LYS A C 1
ATOM 1584 O O . LYS A 1 203 ? 21.509 30.506 32.774 1.00 32.99 560 LYS A O 1
ATOM 1590 N N . TYR A 1 204 ? 19.553 29.474 33.323 1.00 31.47 561 TYR A N 1
ATOM 1591 C CA . TYR A 1 204 ? 19.960 29.371 34.769 1.00 29.60 561 TYR A CA 1
ATOM 1592 C C . TYR A 1 204 ? 21.261 28.656 34.842 1.00 28.56 561 TYR A C 1
ATOM 1593 O O . TYR A 1 204 ? 22.184 29.135 35.498 1.00 30.46 561 TYR A O 1
ATOM 1602 N N . ALA A 1 205 ? 21.386 27.525 34.127 1.00 26.29 562 ALA A N 1
ATOM 1603 C CA . ALA A 1 205 ? 22.579 26.681 34.315 1.00 28.54 562 ALA A CA 1
ATOM 1604 C C . ALA A 1 205 ? 23.781 27.438 33.689 1.00 31.57 562 ALA A C 1
ATOM 1605 O O . ALA A 1 205 ? 24.951 27.389 34.149 1.00 33.65 562 ALA A O 1
ATOM 1607 N N . ASP A 1 206 ? 23.520 28.129 32.585 1.00 30.66 563 ASP A N 1
ATOM 1608 C CA . ASP A 1 206 ? 24.676 28.847 31.942 1.00 30.76 563 ASP A CA 1
ATOM 1609 C C . ASP A 1 206 ? 25.273 29.911 32.921 1.00 32.17 563 ASP A C 1
ATOM 1610 O O . ASP A 1 206 ? 26.513 30.022 33.097 1.00 35.90 563 ASP A O 1
ATOM 1615 N N . TYR A 1 207 ? 24.425 30.723 33.513 1.00 32.61 564 TYR A N 1
ATOM 1616 C CA . TYR A 1 207 ? 24.926 31.788 34.452 1.00 33.71 564 TYR A CA 1
ATOM 1617 C C . TYR A 1 207 ? 25.500 31.196 35.738 1.00 38.77 564 TYR A C 1
ATOM 1618 O O . TYR A 1 207 ? 26.546 31.647 36.245 1.00 32.87 564 TYR A O 1
ATOM 1627 N N . ILE A 1 208 ? 24.767 30.231 36.319 1.00 37.13 565 ILE A N 1
ATOM 1628 C CA . ILE A 1 208 ? 25.197 29.625 37.599 1.00 42.56 565 ILE A CA 1
ATOM 1629 C C . ILE A 1 208 ? 26.538 28.987 37.408 1.00 42.14 565 ILE A C 1
ATOM 1630 O O . ILE A 1 208 ? 27.401 29.167 38.237 1.00 39.72 565 ILE A O 1
ATOM 1635 N N . SER A 1 209 ? 26.767 28.377 36.258 1.00 36.91 566 SER A N 1
ATOM 1636 C CA . SER A 1 209 ? 28.015 27.647 36.060 1.00 42.21 566 SER A CA 1
ATOM 1637 C C . SER A 1 209 ? 29.209 28.620 35.985 1.00 45.72 566 SER A C 1
ATOM 1638 O O . SER A 1 209 ? 30.390 28.203 36.164 1.00 44.01 566 SER A O 1
ATOM 1641 N N . ARG A 1 210 ? 28.900 29.894 35.748 1.00 46.50 567 ARG A N 1
ATOM 1642 C CA . ARG A 1 210 ? 29.939 30.965 35.661 1.00 42.83 567 ARG A CA 1
ATOM 1643 C C . ARG A 1 210 ? 29.968 31.884 36.856 1.00 38.96 567 ARG A C 1
ATOM 1644 O O . ARG A 1 210 ? 30.581 32.933 36.784 1.00 40.65 567 ARG A O 1
ATOM 1652 N N . ASP A 1 211 ? 29.238 31.581 37.925 1.00 41.47 568 ASP A N 1
ATOM 1653 C CA . ASP A 1 211 ? 29.221 32.493 39.065 1.00 41.12 568 ASP A CA 1
ATOM 1654 C C . ASP A 1 211 ? 28.742 33.873 38.624 1.00 47.96 568 ASP A C 1
ATOM 1655 O O . ASP A 1 211 ? 29.204 34.888 39.087 1.00 45.41 568 ASP A O 1
ATOM 1660 N N . LYS A 1 212 ? 27.816 33.919 37.693 1.00 42.87 569 LYS A N 1
ATOM 1661 C CA . LYS A 1 212 ? 27.407 35.199 37.194 1.00 45.46 569 LYS A CA 1
ATOM 1662 C C . LYS A 1 212 ? 25.994 35.457 37.732 1.00 44.75 569 LYS A C 1
ATOM 1663 O O . LYS A 1 212 ? 25.205 34.555 37.787 1.00 44.57 569 LYS A O 1
ATOM 1669 N N . PRO A 1 213 ? 25.708 36.659 38.240 1.00 43.56 570 PRO A N 1
ATOM 1670 C CA . PRO A 1 213 ? 24.351 36.898 38.726 1.00 41.06 570 PRO A CA 1
ATOM 1671 C C . PRO A 1 213 ? 23.315 36.706 37.591 1.00 37.75 570 PRO A C 1
ATOM 1672 O O . PRO A 1 213 ? 23.549 37.174 36.465 1.00 36.03 570 PRO A O 1
ATOM 1676 N N . ILE A 1 214 ? 22.164 36.101 37.904 1.00 36.06 571 ILE A N 1
ATOM 1677 C CA . ILE A 1 214 ? 21.119 35.833 36.937 1.00 38.77 571 ILE A CA 1
ATOM 1678 C C . ILE A 1 214 ? 20.279 37.078 36.689 1.00 47.42 571 ILE A C 1
ATOM 1679 O O . ILE A 1 214 ? 19.373 37.399 37.455 1.00 56.60 571 ILE A O 1
ATOM 1684 N N . THR A 1 215 ? 20.590 37.783 35.606 1.00 43.73 572 THR A N 1
ATOM 1685 C CA . THR A 1 215 ? 19.963 39.052 35.279 1.00 40.47 572 THR A CA 1
ATOM 1686 C C . THR A 1 215 ? 19.136 39.032 33.973 1.00 42.78 572 THR A C 1
ATOM 1687 O O . THR A 1 215 ? 18.632 40.036 33.591 1.00 36.52 572 THR A O 1
ATOM 1691 N N . PHE A 1 216 ? 18.996 37.925 33.237 1.00 36.53 573 PHE A N 1
ATOM 1692 C CA . PHE A 1 216 ? 18.187 38.026 31.995 1.00 36.20 573 PHE A CA 1
ATOM 1693 C C . PHE A 1 216 ? 16.681 37.984 32.364 1.00 42.20 573 PHE A C 1
ATOM 1694 O O . PHE A 1 216 ? 16.345 37.631 33.484 1.00 40.07 573 PHE A O 1
ATOM 1702 N N . THR A 1 217 ? 15.764 38.300 31.438 1.00 44.87 574 THR A N 1
ATOM 1703 C CA . THR A 1 217 ? 14.298 38.253 31.769 1.00 44.55 574 THR A CA 1
ATOM 1704 C C . THR A 1 217 ? 13.549 37.445 30.722 1.00 43.25 574 THR A C 1
ATOM 1705 O O . THR A 1 217 ? 14.172 37.014 29.731 1.00 39.34 574 THR A O 1
ATOM 1709 N N . GLN A 1 218 ? 12.237 37.253 30.908 1.00 42.98 575 GLN A N 1
ATOM 1710 C CA . GLN A 1 218 ? 11.405 36.520 29.917 1.00 43.09 575 GLN A CA 1
ATOM 1711 C C . GLN A 1 218 ? 11.536 37.108 28.523 1.00 39.75 575 GLN A C 1
ATOM 1712 O O . GLN A 1 218 ? 11.512 36.373 27.522 1.00 37.03 575 GLN A O 1
ATOM 1718 N N . HIS A 1 219 ? 11.668 38.439 28.434 1.00 38.18 576 HIS A N 1
ATOM 1719 C CA . HIS A 1 219 ? 11.728 39.109 27.139 1.00 42.28 576 HIS A CA 1
ATOM 1720 C C . HIS A 1 219 ? 12.835 38.611 26.274 1.00 41.08 576 HIS A C 1
ATOM 1721 O O . HIS A 1 219 ? 12.749 38.671 25.081 1.00 42.98 576 HIS A O 1
ATOM 1728 N N . GLN A 1 220 ? 13.874 38.047 26.860 1.00 39.76 577 GLN A N 1
ATOM 1729 C CA . GLN A 1 220 ? 15.011 37.631 26.027 1.00 42.13 577 GLN A CA 1
ATOM 1730 C C . GLN A 1 220 ? 14.881 36.228 25.419 1.00 41.24 577 GLN A C 1
ATOM 1731 O O . GLN A 1 220 ? 15.728 35.866 24.622 1.00 39.70 577 GLN A O 1
ATOM 1737 N N . MET A 1 221 ? 13.863 35.438 25.807 1.00 39.84 578 MET A N 1
ATOM 1738 C CA . MET A 1 221 ? 13.840 34.008 25.447 1.00 37.34 578 MET A CA 1
ATOM 1739 C C . MET A 1 221 ? 13.812 33.749 23.988 1.00 31.19 578 MET A C 1
ATOM 1740 O O . MET A 1 221 ? 14.487 32.861 23.551 1.00 35.88 578 MET A O 1
ATOM 1745 N N . PRO A 1 222 ? 13.008 34.493 23.221 1.00 32.22 579 PRO A N 1
ATOM 1746 C CA . PRO A 1 222 ? 12.973 34.167 21.806 1.00 33.10 579 PRO A CA 1
ATOM 1747 C C . PRO A 1 222 ? 14.361 34.355 21.169 1.00 40.17 579 PRO A C 1
ATOM 1748 O O . PRO A 1 222 ? 14.772 33.526 20.369 1.00 33.63 579 PRO A O 1
ATOM 1752 N N . LEU A 1 223 ? 15.061 35.447 21.487 1.00 32.96 580 LEU A N 1
ATOM 1753 C CA . LEU A 1 223 ? 16.455 35.574 21.011 1.00 36.39 580 LEU A CA 1
ATOM 1754 C C . LEU A 1 223 ? 17.350 34.427 21.555 1.00 31.99 580 LEU A C 1
ATOM 1755 O O . LEU A 1 223 ? 18.152 33.855 20.777 1.00 31.38 580 LEU A O 1
ATOM 1760 N N . PHE A 1 224 ? 17.210 34.069 22.841 1.00 30.47 581 PHE A N 1
ATOM 1761 C CA . PHE A 1 224 ? 18.009 32.981 23.362 1.00 31.35 581 PHE A CA 1
ATOM 1762 C C . PHE A 1 224 ? 17.753 31.675 22.632 1.00 31.36 581 PHE A C 1
ATOM 1763 O O . PHE A 1 224 ? 18.661 30.816 22.542 1.00 35.42 581 PHE A O 1
ATOM 1771 N N . ARG A 1 225 ? 16.509 31.462 22.172 1.00 33.26 582 ARG A N 1
ATOM 1772 C CA . ARG A 1 225 ? 16.219 30.195 21.479 1.00 36.76 582 ARG A CA 1
ATOM 1773 C C . ARG A 1 225 ? 16.973 30.233 20.158 1.00 35.20 582 ARG A C 1
ATOM 1774 O O . ARG A 1 225 ? 17.536 29.234 19.735 1.00 36.07 582 ARG A O 1
ATOM 1782 N N . LYS A 1 226 ? 16.900 31.357 19.443 1.00 31.30 583 LYS A N 1
ATOM 1783 C CA . LYS A 1 226 ? 17.613 31.416 18.137 1.00 36.87 583 LYS A CA 1
ATOM 1784 C C . LYS A 1 226 ? 19.130 31.276 18.366 1.00 32.85 583 LYS A C 1
ATOM 1785 O O . LYS A 1 226 ? 19.807 30.535 17.646 1.00 31.23 583 LYS A O 1
ATOM 1791 N N . LYS A 1 227 ? 19.646 31.926 19.401 1.00 31.43 584 LYS A N 1
ATOM 1792 C CA . LYS A 1 227 ? 21.104 31.827 19.647 1.00 34.60 584 LYS A CA 1
ATOM 1793 C C . LYS A 1 227 ? 21.460 30.386 19.882 1.00 30.85 584 LYS A C 1
ATOM 1794 O O . LYS A 1 227 ? 22.474 29.905 19.401 1.00 33.05 584 LYS A O 1
ATOM 1800 N N . MET A 1 228 ? 20.591 29.653 20.617 1.00 31.63 585 MET A N 1
ATOM 1801 C CA . MET A 1 228 ? 20.922 28.308 21.053 1.00 28.02 585 MET A CA 1
ATOM 1802 C C . MET A 1 228 ? 20.892 27.357 19.899 1.00 25.87 585 MET A C 1
ATOM 1803 O O . MET A 1 228 ? 21.630 26.445 19.896 1.00 28.96 585 MET A O 1
ATOM 1808 N N . VAL A 1 229 ? 20.087 27.607 18.856 1.00 24.64 586 VAL A N 1
ATOM 1809 C CA . VAL A 1 229 ? 20.130 26.780 17.684 1.00 26.51 586 VAL A CA 1
ATOM 1810 C C . VAL A 1 229 ? 21.508 26.937 17.064 1.00 30.52 586 VAL A C 1
ATOM 1811 O O . VAL A 1 229 ? 22.069 25.958 16.586 1.00 28.91 586 VAL A O 1
ATOM 1815 N N . TRP A 1 230 ? 22.090 28.161 17.077 1.00 28.75 587 TRP A N 1
ATOM 1816 C CA . TRP A 1 230 ? 23.414 28.298 16.379 1.00 26.27 587 TRP A CA 1
ATOM 1817 C C . TRP A 1 230 ? 24.461 27.659 17.245 1.00 25.31 587 TRP A C 1
ATOM 1818 O O . TRP A 1 230 ? 25.330 26.920 16.726 1.00 27.45 587 TRP A O 1
ATOM 1829 N N . GLU A 1 231 ? 24.338 27.853 18.571 1.00 26.40 588 GLU A N 1
ATOM 1830 C CA . GLU A 1 231 ? 25.310 27.241 19.548 1.00 25.58 588 GLU A CA 1
ATOM 1831 C C . GLU A 1 231 ? 25.361 25.758 19.441 1.00 28.52 588 GLU A C 1
ATOM 1832 O O . GLU A 1 231 ? 26.410 25.132 19.513 1.00 32.02 588 GLU A O 1
ATOM 1838 N N . ILE A 1 232 ? 24.203 25.167 19.213 1.00 28.98 589 ILE A N 1
ATOM 1839 C CA . ILE A 1 232 ? 24.168 23.716 19.125 1.00 28.47 589 ILE A CA 1
ATOM 1840 C C . ILE A 1 232 ? 24.772 23.215 17.801 1.00 25.26 589 ILE A C 1
ATOM 1841 O O . ILE A 1 232 ? 25.569 22.246 17.759 1.00 28.34 589 ILE A O 1
ATOM 1846 N N . LEU A 1 233 ? 24.358 23.846 16.700 1.00 27.18 590 LEU A N 1
ATOM 1847 C CA . LEU A 1 233 ? 24.986 23.515 15.396 1.00 29.43 590 LEU A CA 1
ATOM 1848 C C . LEU A 1 233 ? 26.474 23.688 15.454 1.00 34.84 590 LEU A C 1
ATOM 1849 O O . LEU A 1 233 ? 27.197 22.972 14.758 1.00 32.75 590 LEU A O 1
ATOM 1854 N N . HIS A 1 234 ? 26.968 24.648 16.240 1.00 32.65 591 HIS A N 1
ATOM 1855 C CA . HIS A 1 234 ? 28.392 24.928 16.047 1.00 30.48 591 HIS A CA 1
ATOM 1856 C C . HIS A 1 234 ? 29.124 24.503 17.247 1.00 33.02 591 HIS A C 1
ATOM 1857 O O . HIS A 1 234 ? 30.323 24.572 17.309 1.00 29.41 591 HIS A O 1
ATOM 1864 N N . GLN A 1 235 ? 28.407 23.999 18.229 1.00 33.01 592 GLN A N 1
ATOM 1865 C CA . GLN A 1 235 ? 29.066 23.542 19.443 1.00 29.32 592 GLN A CA 1
ATOM 1866 C C . GLN A 1 235 ? 29.948 24.587 20.065 1.00 31.42 592 GLN A C 1
ATOM 1867 O O . GLN A 1 235 ? 31.048 24.293 20.600 1.00 34.04 592 GLN A O 1
ATOM 1873 N N . GLN A 1 236 ? 29.391 25.792 20.160 1.00 29.51 593 GLN A N 1
ATOM 1874 C CA . GLN A 1 236 ? 30.151 26.889 20.650 1.00 31.28 593 GLN A CA 1
ATOM 1875 C C . GLN A 1 236 ? 29.179 27.882 21.211 1.00 28.92 593 GLN A C 1
ATOM 1876 O O . GLN A 1 236 ? 28.216 28.230 20.522 1.00 30.65 593 GLN A O 1
ATOM 1882 N N . LEU A 1 237 ? 29.383 28.315 22.467 1.00 32.00 594 LEU A N 1
ATOM 1883 C CA . LEU A 1 237 ? 28.472 29.246 23.135 1.00 30.99 594 LEU A CA 1
ATOM 1884 C C . LEU A 1 237 ? 28.891 30.687 22.762 1.00 38.36 594 LEU A C 1
ATOM 1885 O O . LEU A 1 237 ? 30.084 30.973 22.709 1.00 30.43 594 LEU A O 1
ATOM 1890 N N . LEU A 1 238 ? 27.900 31.549 22.542 1.00 32.15 595 LEU A N 1
ATOM 1891 C CA . LEU A 1 238 ? 28.071 32.940 22.201 1.00 36.92 595 LEU A CA 1
ATOM 1892 C C . LEU A 1 238 ? 28.047 33.863 23.434 1.00 47.18 595 LEU A C 1
ATOM 1893 O O . LEU A 1 238 ? 28.942 34.635 23.818 1.00 53.61 595 LEU A O 1
ATOM 1899 N N . ASP B 2 4 ? 31.946 -15.002 20.284 1.00 83.13 16 ASP B N 1
ATOM 1900 C CA . ASP B 2 4 ? 31.778 -13.846 21.224 1.00 73.17 16 ASP B CA 1
ATOM 1901 C C . ASP B 2 4 ? 30.395 -13.137 21.118 1.00 71.45 16 ASP B C 1
ATOM 1902 O O . ASP B 2 4 ? 30.296 -11.965 20.692 1.00 70.03 16 ASP B O 1
ATOM 1907 N N . HIS B 2 5 ? 29.329 -13.857 21.498 1.00 65.69 17 HIS B N 1
ATOM 1908 C CA . HIS B 2 5 ? 28.057 -13.197 21.810 1.00 63.92 17 HIS B CA 1
ATOM 1909 C C . HIS B 2 5 ? 28.213 -12.611 23.196 1.00 61.08 17 HIS B C 1
ATOM 1910 O O . HIS B 2 5 ? 28.958 -13.136 24.022 1.00 60.95 17 HIS B O 1
ATOM 1917 N N . ILE B 2 6 ? 27.495 -11.529 23.467 1.00 52.96 18 ILE B N 1
ATOM 1918 C CA . ILE B 2 6 ? 27.437 -10.915 24.797 1.00 48.73 18 ILE B CA 1
ATOM 1919 C C . ILE B 2 6 ? 25.918 -10.952 25.137 1.00 43.70 18 ILE B C 1
ATOM 1920 O O . ILE B 2 6 ? 25.115 -10.740 24.219 1.00 40.82 18 ILE B O 1
ATOM 1925 N N . ASN B 2 7 ? 25.510 -11.310 26.376 1.00 41.86 19 ASN B N 1
ATOM 1926 C CA . ASN B 2 7 ? 24.146 -10.981 26.887 1.00 42.38 19 ASN B CA 1
ATOM 1927 C C . ASN B 2 7 ? 24.085 -9.586 27.498 1.00 47.06 19 ASN B C 1
ATOM 1928 O O . ASN B 2 7 ? 24.982 -9.194 28.289 1.00 42.44 19 ASN B O 1
ATOM 1933 N N . LEU B 2 8 ? 23.023 -8.869 27.112 1.00 45.02 20 LEU B N 1
ATOM 1934 C CA . LEU B 2 8 ? 22.702 -7.542 27.614 1.00 46.14 20 LEU B CA 1
ATOM 1935 C C . LEU B 2 8 ? 21.253 -7.557 28.078 1.00 47.62 20 LEU B C 1
ATOM 1936 O O . LEU B 2 8 ? 20.437 -8.266 27.495 1.00 53.18 20 LEU B O 1
ATOM 1941 N N . LYS B 2 9 ? 20.955 -6.780 29.119 1.00 43.42 21 LYS B N 1
ATOM 1942 C CA . LYS B 2 9 ? 19.610 -6.662 29.658 1.00 46.48 21 LYS B CA 1
ATOM 1943 C C . LYS B 2 9 ? 19.116 -5.288 29.251 1.00 45.58 21 LYS B C 1
ATOM 1944 O O . LYS B 2 9 ? 19.853 -4.310 29.394 1.00 49.19 21 LYS B O 1
ATOM 1950 N N . VAL B 2 10 ? 17.882 -5.189 28.774 1.00 40.42 22 VAL B N 1
ATOM 1951 C CA . VAL B 2 10 ? 17.310 -3.878 28.507 1.00 39.56 22 VAL B CA 1
ATOM 1952 C C . VAL B 2 10 ? 16.195 -3.590 29.492 1.00 40.67 22 VAL B C 1
ATOM 1953 O O . VAL B 2 10 ? 15.224 -4.317 29.519 1.00 36.22 22 VAL B O 1
ATOM 1957 N N . ALA B 2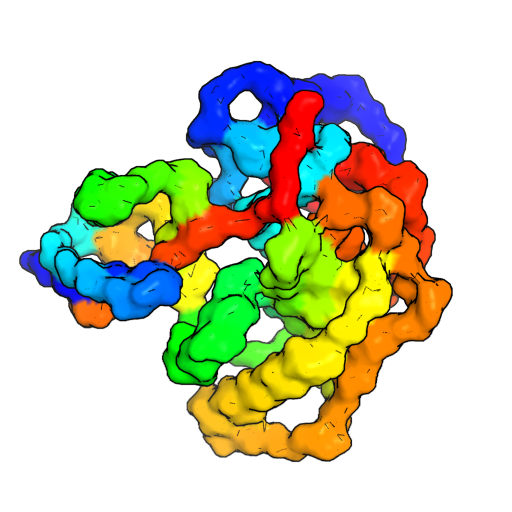 11 ? 16.326 -2.538 30.303 1.00 37.83 23 ALA B N 1
ATOM 1958 C CA . ALA B 2 11 ? 15.373 -2.302 31.390 1.00 37.25 23 ALA B CA 1
ATOM 1959 C C . ALA B 2 11 ? 14.500 -1.114 31.037 1.00 41.51 23 ALA B C 1
ATOM 1960 O O . ALA B 2 11 ? 14.997 0.028 30.848 1.00 34.64 23 ALA B O 1
ATOM 1962 N N . GLY B 2 12 ? 13.203 -1.372 30.909 1.00 41.57 24 GLY B N 1
ATOM 1963 C CA . GLY B 2 12 ? 12.209 -0.295 30.673 1.00 44.52 24 GLY B CA 1
ATOM 1964 C C . GLY B 2 12 ? 11.844 0.443 31.949 1.00 43.91 24 GLY B C 1
ATOM 1965 O O . GLY B 2 12 ? 12.186 0.001 33.051 1.00 43.96 24 GLY B O 1
ATOM 1966 N N . GLN B 2 13 ? 11.150 1.570 31.820 1.00 43.37 25 GLN B N 1
ATOM 1967 C CA . GLN B 2 13 ? 10.776 2.291 33.017 1.00 40.06 25 GLN B CA 1
ATOM 1968 C C . GLN B 2 13 ? 9.600 1.600 33.686 1.00 47.83 25 GLN B C 1
ATOM 1969 O O . GLN B 2 13 ? 9.526 1.630 34.903 1.00 44.96 25 GLN B O 1
ATOM 1975 N N . ASP B 2 14 ? 8.736 0.919 32.931 1.00 43.25 26 ASP B N 1
ATOM 1976 C CA . ASP B 2 14 ? 7.694 0.100 33.578 1.00 45.35 26 ASP B CA 1
ATOM 1977 C C . ASP B 2 14 ? 8.218 -1.143 34.323 1.00 41.02 26 ASP B C 1
ATOM 1978 O O . ASP B 2 14 ? 7.454 -2.041 34.534 1.00 50.54 26 ASP B O 1
ATOM 1983 N N . GLY B 2 15 ? 9.501 -1.246 34.633 1.00 42.94 27 GLY B N 1
ATOM 1984 C CA . GLY B 2 15 ? 10.072 -2.426 35.331 1.00 36.43 27 GLY B CA 1
ATOM 1985 C C . GLY B 2 15 ? 10.394 -3.692 34.555 1.00 41.59 27 GLY B C 1
ATOM 1986 O O . GLY B 2 15 ? 10.911 -4.714 35.101 1.00 39.11 27 GLY B O 1
ATOM 1987 N N . SER B 2 16 ? 10.056 -3.708 33.282 1.00 43.42 28 SER B N 1
ATOM 1988 C CA . SER B 2 16 ? 10.271 -4.927 32.489 1.00 37.26 28 SER B CA 1
ATOM 1989 C C . SER B 2 16 ? 11.729 -5.025 32.047 1.00 37.54 28 SER B C 1
ATOM 1990 O O . SER B 2 16 ? 12.469 -4.042 32.012 1.00 41.28 28 SER B O 1
ATOM 1993 N N . VAL B 2 17 ? 12.108 -6.204 31.607 1.00 36.28 29 VAL B N 1
ATOM 1994 C CA . VAL B 2 17 ? 13.496 -6.549 31.390 1.00 37.06 29 VAL B CA 1
ATOM 1995 C C . VAL B 2 17 ? 13.489 -7.477 30.209 1.00 40.39 29 VAL B C 1
ATOM 1996 O O . VAL B 2 17 ? 12.900 -8.542 30.279 1.00 41.12 29 VAL B O 1
ATOM 2000 N N . VAL B 2 18 ? 14.102 -7.085 29.099 1.00 35.61 30 VAL B N 1
ATOM 2001 C CA . VAL B 2 18 ? 14.164 -7.973 27.964 1.00 34.57 30 VAL B CA 1
ATOM 2002 C C . VAL B 2 18 ? 15.621 -8.274 27.764 1.00 36.99 30 VAL B C 1
ATOM 2003 O O . VAL B 2 18 ? 16.428 -7.337 27.683 1.00 43.60 30 VAL B O 1
ATOM 2007 N N . GLN B 2 19 ? 15.979 -9.551 27.737 1.00 36.38 31 GLN B N 1
ATOM 2008 C CA . GLN B 2 19 ? 17.350 -9.990 27.527 1.00 38.38 31 GLN B CA 1
ATOM 2009 C C . GLN B 2 19 ? 17.715 -10.131 26.064 1.00 37.63 31 GLN B C 1
ATOM 2010 O O . GLN B 2 19 ? 16.853 -10.332 25.227 1.00 34.48 31 GLN B O 1
ATOM 2016 N N . PHE B 2 20 ? 19.008 -10.013 25.774 1.00 38.31 32 PHE B N 1
ATOM 2017 C CA . PHE B 2 20 ? 19.529 -10.070 24.404 1.00 40.84 32 PHE B CA 1
ATOM 2018 C C . PHE B 2 20 ? 20.901 -10.758 24.362 1.00 42.20 32 PHE B C 1
ATOM 2019 O O . PHE B 2 20 ? 21.762 -10.552 25.236 1.00 41.44 32 PHE B O 1
ATOM 2027 N N . LYS B 2 21 ? 21.102 -11.573 23.337 1.00 44.15 33 LYS B N 1
ATOM 2028 C CA . LYS B 2 21 ? 22.404 -12.176 23.099 1.00 43.83 33 LYS B CA 1
ATOM 2029 C C . LYS B 2 21 ? 22.786 -11.570 21.773 1.00 41.25 33 LYS B C 1
ATOM 2030 O O . LYS B 2 21 ? 21.968 -11.557 20.844 1.00 33.66 33 LYS B O 1
ATOM 2036 N N . ILE B 2 22 ? 23.987 -10.996 21.678 1.00 43.48 34 ILE B N 1
ATOM 2037 C CA . ILE B 2 22 ? 24.338 -10.270 20.441 1.00 51.64 34 ILE B CA 1
ATOM 2038 C C . ILE B 2 22 ? 25.855 -10.205 20.247 1.00 54.60 34 ILE B C 1
ATOM 2039 O O . ILE B 2 22 ? 26.594 -10.324 21.225 1.00 59.18 34 ILE B O 1
ATOM 2044 N N . LYS B 2 23 ? 26.295 -10.044 18.990 1.00 50.77 35 LYS B N 1
ATOM 2045 C CA . LYS B 2 23 ? 27.713 -10.008 18.646 1.00 51.66 35 LYS B CA 1
ATOM 2046 C C . LYS B 2 23 ? 28.257 -8.682 19.110 1.00 51.65 35 LYS B C 1
ATOM 2047 O O . LYS B 2 23 ? 27.652 -7.627 18.887 1.00 48.85 35 LYS B O 1
ATOM 2053 N N . ARG B 2 24 ? 29.420 -8.759 19.746 1.00 53.96 36 ARG B N 1
ATOM 2054 C CA . ARG B 2 24 ? 30.124 -7.617 20.305 1.00 53.33 36 ARG B CA 1
ATOM 2055 C C . ARG B 2 24 ? 30.526 -6.541 19.297 1.00 52.31 36 ARG B C 1
ATOM 2056 O O . ARG B 2 24 ? 30.801 -5.380 19.702 1.00 53.61 36 ARG B O 1
ATOM 2064 N N . HIS B 2 25 ? 30.524 -6.898 18.004 1.00 45.83 37 HIS B N 1
ATOM 2065 C CA . HIS B 2 25 ? 30.794 -5.903 16.954 1.00 50.00 37 HIS B CA 1
ATOM 2066 C C . HIS B 2 25 ? 29.646 -5.607 16.030 1.00 48.50 37 HIS B C 1
ATOM 2067 O O . HIS B 2 25 ? 29.818 -4.896 15.071 1.00 54.57 37 HIS B O 1
ATOM 2074 N N . THR B 2 26 ? 28.481 -6.179 16.279 1.00 48.99 38 THR B N 1
ATOM 2075 C CA . THR B 2 26 ? 27.246 -5.831 15.577 1.00 51.34 38 THR B CA 1
ATOM 2076 C C . THR B 2 26 ? 26.801 -4.449 16.064 1.00 53.14 38 THR B C 1
ATOM 2077 O O . THR B 2 26 ? 26.930 -4.149 17.264 1.00 49.08 38 THR B O 1
ATOM 2081 N N . PRO B 2 27 ? 26.249 -3.610 15.150 1.00 53.63 39 PRO B N 1
ATOM 2082 C CA . PRO B 2 27 ? 25.762 -2.331 15.662 1.00 46.82 39 PRO B CA 1
ATOM 2083 C C . PRO B 2 27 ? 24.516 -2.527 16.554 1.00 42.42 39 PRO B C 1
ATOM 2084 O O . PRO B 2 27 ? 23.669 -3.396 16.279 1.00 46.23 39 PRO B O 1
ATOM 2088 N N . LEU B 2 28 ? 24.437 -1.743 17.639 1.00 38.29 40 LEU B N 1
ATOM 2089 C CA . LEU B 2 28 ? 23.329 -1.861 18.580 1.00 34.63 40 LEU B CA 1
ATOM 2090 C C . LEU B 2 28 ? 21.974 -1.587 17.938 1.00 37.82 40 LEU B C 1
ATOM 2091 O O . LEU B 2 28 ? 20.969 -1.866 18.576 1.00 43.03 40 LEU B O 1
ATOM 2096 N N . SER B 2 29 ? 21.919 -1.096 16.685 1.00 34.00 41 SER B N 1
ATOM 2097 C CA . SER B 2 29 ? 20.631 -0.748 16.081 1.00 38.58 41 SER B CA 1
ATOM 2098 C C . SER B 2 29 ? 19.773 -1.959 15.901 1.00 43.31 41 SER B C 1
ATOM 2099 O O . SER B 2 29 ? 18.538 -1.867 15.945 1.00 42.72 41 SER B O 1
ATOM 2102 N N . LYS B 2 30 ? 20.432 -3.086 15.649 1.00 46.34 42 LYS B N 1
ATOM 2103 C CA . LYS B 2 30 ? 19.720 -4.339 15.506 1.00 45.85 42 LYS B CA 1
ATOM 2104 C C . LYS B 2 30 ? 18.987 -4.585 16.817 1.00 41.44 42 LYS B C 1
ATOM 2105 O O . LYS B 2 30 ? 17.751 -4.723 16.828 1.00 34.97 42 LYS B O 1
ATOM 2111 N N . LEU B 2 31 ? 19.724 -4.536 17.923 1.00 38.50 43 LEU B N 1
ATOM 2112 C CA . LEU B 2 31 ? 19.115 -4.612 19.250 1.00 37.15 43 LEU B CA 1
ATOM 2113 C C . LEU B 2 31 ? 17.952 -3.625 19.504 1.00 41.27 43 LEU B C 1
ATOM 2114 O O . LEU B 2 31 ? 16.918 -4.010 20.046 1.00 38.69 43 LEU B O 1
ATOM 2119 N N . MET B 2 32 ? 18.145 -2.363 19.130 1.00 40.20 44 MET B N 1
ATOM 2120 C CA . MET B 2 32 ? 17.170 -1.320 19.402 1.00 37.76 44 MET B CA 1
ATOM 2121 C C . MET B 2 32 ? 15.910 -1.512 18.658 1.00 36.57 44 MET B C 1
ATOM 2122 O O . MET B 2 32 ? 14.850 -1.341 19.249 1.00 35.56 44 MET B O 1
ATOM 2127 N N . LYS B 2 33 ? 16.014 -1.870 17.368 1.00 37.45 45 LYS B N 1
ATOM 2128 C CA . LYS B 2 33 ? 14.796 -2.078 16.550 1.00 41.29 45 LYS B CA 1
ATOM 2129 C C . LYS B 2 33 ? 13.959 -3.222 17.048 1.00 37.37 45 LYS B C 1
ATOM 2130 O O . LYS B 2 33 ? 12.727 -3.099 17.124 1.00 34.12 45 LYS B O 1
ATOM 2136 N N . ALA B 2 34 ? 14.638 -4.303 17.445 1.00 39.67 46 ALA B N 1
ATOM 2137 C CA . ALA B 2 34 ? 13.960 -5.557 17.904 1.00 39.29 46 ALA B CA 1
ATOM 2138 C C . ALA B 2 34 ? 13.188 -5.200 19.140 1.00 42.38 46 ALA B C 1
ATOM 2139 O O . ALA B 2 34 ? 12.041 -5.637 19.358 1.00 39.83 46 ALA B O 1
ATOM 2141 N N . TYR B 2 35 ? 13.816 -4.340 19.944 1.00 42.37 47 TYR B N 1
ATOM 2142 C CA . TYR B 2 35 ? 13.241 -3.951 21.185 1.00 35.49 47 TYR B CA 1
ATOM 2143 C C . TYR B 2 35 ? 11.926 -3.148 20.977 1.00 34.90 47 TYR B C 1
ATOM 2144 O O . TYR B 2 35 ? 10.895 -3.457 21.607 1.00 35.62 47 TYR B O 1
ATOM 2153 N N . CYS B 2 36 ? 11.930 -2.158 20.084 1.00 43.59 48 CYS B N 1
ATOM 2154 C CA . CYS B 2 36 ? 10.720 -1.310 19.876 1.00 49.63 48 CYS B CA 1
ATOM 2155 C C . CYS B 2 36 ? 9.592 -2.091 19.279 1.00 50.44 48 CYS B C 1
ATOM 2156 O O . CYS B 2 36 ? 8.425 -1.902 19.693 1.00 52.13 48 CYS B O 1
ATOM 2159 N N . GLU B 2 37 ? 9.942 -2.911 18.273 1.00 47.79 49 GLU B N 1
ATOM 2160 C CA . GLU B 2 37 ? 8.988 -3.742 17.560 1.00 49.50 49 GLU B CA 1
ATOM 2161 C C . GLU B 2 37 ? 8.287 -4.633 18.548 1.00 46.05 49 GLU B C 1
ATOM 2162 O O . GLU B 2 37 ? 7.066 -4.643 18.635 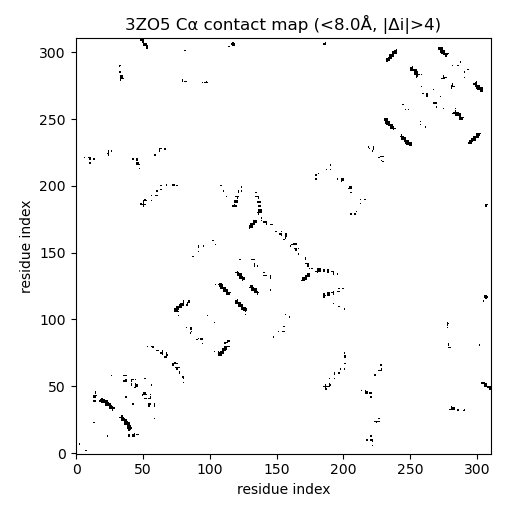1.00 49.81 49 GLU B O 1
ATOM 2168 N N . ARG B 2 38 ? 9.088 -5.372 19.299 1.00 43.71 50 ARG B N 1
ATOM 2169 C CA . ARG B 2 38 ? 8.604 -6.201 20.380 1.00 39.82 50 ARG B CA 1
ATOM 2170 C C . ARG B 2 38 ? 7.749 -5.466 21.394 1.00 40.86 50 ARG B C 1
ATOM 2171 O O . ARG B 2 38 ? 6.689 -5.977 21.764 1.00 36.58 50 ARG B O 1
ATOM 2179 N N . GLN B 2 39 ? 8.184 -4.280 21.844 1.00 41.96 51 GLN B N 1
ATOM 2180 C CA . GLN B 2 39 ? 7.385 -3.560 22.855 1.00 39.67 51 GLN B CA 1
ATOM 2181 C C . GLN B 2 39 ? 6.294 -2.680 22.299 1.00 40.44 51 GLN B C 1
ATOM 2182 O O . GLN B 2 39 ? 5.552 -2.095 23.077 1.00 45.42 51 GLN B O 1
ATOM 2188 N N . GLY B 2 40 ? 6.179 -2.590 20.976 1.00 42.76 52 GLY B N 1
ATOM 2189 C CA . GLY B 2 40 ? 5.165 -1.737 20.333 1.00 40.46 52 GLY B CA 1
ATOM 2190 C C . GLY B 2 40 ? 5.444 -0.257 20.613 1.00 47.82 52 GLY B C 1
ATOM 2191 O O . GLY B 2 40 ? 4.506 0.523 20.823 1.00 47.94 52 GLY B O 1
ATOM 2192 N N . LEU B 2 41 ? 6.722 0.121 20.604 1.00 43.07 53 LEU B N 1
ATOM 2193 C CA . LEU B 2 41 ? 7.155 1.479 20.915 1.00 44.63 53 LEU B CA 1
ATOM 2194 C C . LEU B 2 41 ? 7.553 2.186 19.640 1.00 50.23 53 LEU B C 1
ATOM 2195 O O . LEU B 2 41 ? 7.906 1.530 18.655 1.00 45.23 53 LEU B O 1
ATOM 2200 N N . SER B 2 42 ? 7.533 3.525 19.683 1.00 50.53 54 SER B N 1
ATOM 2201 C CA . SER B 2 42 ? 8.001 4.379 18.592 1.00 52.88 54 SER B CA 1
ATOM 2202 C C . SER B 2 42 ? 9.411 4.825 18.882 1.00 54.01 54 SER B C 1
ATOM 2203 O O . SER B 2 42 ? 9.656 5.473 19.904 1.00 60.08 54 SER B O 1
ATOM 2206 N N . MET B 2 43 ? 10.330 4.523 17.972 1.00 51.03 55 MET B N 1
ATOM 2207 C CA . MET B 2 43 ? 11.745 4.814 18.160 1.00 52.04 55 MET B CA 1
ATOM 2208 C C . MET B 2 43 ? 12.058 6.243 18.610 1.00 56.14 55 MET B C 1
ATOM 2209 O O . MET B 2 43 ? 12.870 6.452 19.519 1.00 51.14 55 MET B O 1
ATOM 2214 N N . ARG B 2 44 ? 11.395 7.198 17.967 1.00 44.67 56 ARG B N 1
ATOM 2215 C CA . ARG B 2 44 ? 11.589 8.623 18.190 1.00 45.72 56 ARG B CA 1
ATOM 2216 C C . ARG B 2 44 ? 11.170 9.074 19.553 1.00 41.33 56 ARG B C 1
ATOM 2217 O O . ARG B 2 44 ? 11.572 10.137 19.991 1.00 50.50 56 ARG B O 1
ATOM 2225 N N . GLN B 2 45 ? 10.294 8.316 20.187 1.00 41.11 57 GLN B N 1
ATOM 2226 C CA . GLN B 2 45 ? 9.793 8.651 21.518 1.00 38.07 57 GLN B CA 1
ATOM 2227 C C . GLN B 2 45 ? 10.646 8.016 22.621 1.00 38.13 57 GLN B C 1
ATOM 2228 O O . GLN B 2 45 ? 10.327 8.175 23.798 1.00 46.29 57 GLN B O 1
ATOM 2234 N N . ILE B 2 46 ? 11.709 7.279 22.295 1.00 38.84 58 ILE B N 1
ATOM 2235 C CA . ILE B 2 46 ? 12.415 6.562 23.372 1.00 38.74 58 ILE B CA 1
ATOM 2236 C C . ILE B 2 46 ? 13.940 6.731 23.300 1.00 37.39 58 ILE B C 1
ATOM 2237 O O . ILE B 2 46 ? 14.401 7.060 22.283 1.00 39.55 58 ILE B O 1
ATOM 2242 N N . ARG B 2 47 ? 14.680 6.567 24.411 1.00 33.03 59 ARG B N 1
ATOM 2243 C CA . ARG B 2 47 ? 16.078 6.764 24.433 1.00 35.21 59 ARG B CA 1
ATOM 2244 C C . ARG B 2 47 ? 16.691 5.616 25.111 1.00 37.83 59 ARG B C 1
ATOM 2245 O O . ARG B 2 47 ? 16.231 5.227 26.209 1.00 38.65 59 ARG B O 1
ATOM 2253 N N . PHE B 2 48 ? 17.786 5.149 24.519 1.00 31.09 60 PHE B N 1
ATOM 2254 C CA . PHE B 2 48 ? 18.558 4.079 25.071 1.00 30.87 60 PHE B CA 1
ATOM 2255 C C . PHE B 2 48 ? 19.814 4.620 25.719 1.00 31.68 60 PHE B C 1
ATOM 2256 O O . PHE B 2 48 ? 20.561 5.381 25.070 1.00 30.56 60 PHE B O 1
ATOM 2264 N N . ARG B 2 49 ? 20.157 4.144 26.911 1.00 28.78 61 ARG B N 1
ATOM 2265 C CA . ARG B 2 49 ? 21.282 4.754 27.578 1.00 33.64 61 ARG B CA 1
ATOM 2266 C C . ARG B 2 49 ? 22.106 3.713 28.268 1.00 32.55 61 ARG B C 1
ATOM 2267 O O . ARG B 2 49 ? 21.592 2.723 28.751 1.00 28.23 61 ARG B O 1
ATOM 2275 N N . PHE B 2 50 ? 23.389 3.956 28.375 1.00 32.47 62 PHE B N 1
ATOM 2276 C CA . PHE B 2 50 ? 24.235 2.992 29.025 1.00 33.02 62 PHE B CA 1
ATOM 2277 C C . PHE B 2 50 ? 24.940 3.698 30.140 1.00 32.43 62 PHE B C 1
ATOM 2278 O O . PHE B 2 50 ? 25.706 4.667 29.947 1.00 37.26 62 PHE B O 1
ATOM 2286 N N . ASP B 2 51 ? 24.567 3.329 31.359 1.00 34.16 63 ASP B N 1
ATOM 2287 C CA . ASP B 2 51 ? 24.936 4.214 32.525 1.00 29.35 63 ASP B CA 1
ATOM 2288 C C . ASP B 2 51 ? 24.735 5.686 32.297 1.00 30.02 63 ASP B C 1
ATOM 2289 O O . ASP B 2 51 ? 25.547 6.478 32.717 1.00 29.84 63 ASP B O 1
ATOM 2294 N N . GLY B 2 52 ? 23.635 6.064 31.654 1.00 33.89 64 GLY B N 1
ATOM 2295 C CA . GLY B 2 52 ? 23.265 7.469 31.572 1.00 32.50 64 GLY B CA 1
ATOM 2296 C C . GLY B 2 52 ? 23.701 8.137 30.268 1.00 34.72 64 GLY B C 1
ATOM 2297 O O . GLY B 2 52 ? 23.260 9.249 30.003 1.00 35.70 64 GLY B O 1
ATOM 2298 N N . GLN B 2 53 ? 24.474 7.436 29.438 1.00 36.77 65 GLN B N 1
ATOM 2299 C CA . GLN B 2 53 ? 25.134 8.000 28.242 1.00 35.93 65 GLN B CA 1
ATOM 2300 C C . GLN B 2 53 ? 24.491 7.449 27.007 1.00 31.96 65 GLN B C 1
ATOM 2301 O O . GLN B 2 53 ? 24.100 6.308 27.002 1.00 30.13 65 GLN B O 1
ATOM 2307 N N . PRO B 2 54 ? 24.426 8.253 25.924 1.00 31.21 66 PRO B N 1
ATOM 2308 C CA . PRO B 2 54 ? 23.676 7.909 24.705 1.00 31.13 66 PRO B CA 1
ATOM 2309 C C . PRO B 2 54 ? 24.273 6.650 24.081 1.00 39.46 66 PRO B C 1
ATOM 2310 O O . PRO B 2 54 ? 25.503 6.508 24.019 1.00 37.20 66 PRO B O 1
ATOM 2314 N N . ILE B 2 55 ? 23.420 5.751 23.612 1.00 34.09 67 ILE B N 1
ATOM 2315 C CA . ILE B 2 55 ? 23.841 4.674 22.718 1.00 35.91 67 ILE B CA 1
ATOM 2316 C C . ILE B 2 55 ? 23.245 5.019 21.361 1.00 35.86 67 ILE B C 1
ATOM 2317 O O . ILE B 2 55 ? 22.015 5.229 21.244 1.00 38.60 67 ILE B O 1
ATOM 2322 N N . ASN B 2 56 ? 24.058 5.062 20.317 1.00 35.58 68 ASN B N 1
ATOM 2323 C CA . ASN B 2 56 ? 23.521 5.361 18.989 1.00 39.82 68 ASN B CA 1
ATOM 2324 C C . ASN B 2 56 ? 23.346 4.095 18.153 1.00 37.01 68 ASN B C 1
ATOM 2325 O O . ASN B 2 56 ? 24.116 3.130 18.318 1.00 34.71 68 ASN B O 1
ATOM 2330 N N . GLU B 2 57 ? 22.352 4.094 17.258 1.00 41.46 69 GLU B N 1
ATOM 2331 C CA . GLU B 2 57 ? 22.205 2.989 16.284 1.00 45.11 69 GLU B CA 1
ATOM 2332 C C . GLU B 2 57 ? 23.574 2.451 15.774 1.00 48.78 69 GLU B C 1
ATOM 2333 O O . GLU B 2 57 ? 23.841 1.222 15.739 1.00 40.77 69 GLU B O 1
ATOM 2339 N N . THR B 2 58 ? 24.462 3.386 15.433 1.00 49.53 70 THR B N 1
ATOM 2340 C CA . THR B 2 58 ? 25.738 3.025 14.820 1.00 50.12 70 THR B CA 1
ATOM 2341 C C . THR B 2 58 ? 26.722 2.428 15.823 1.00 50.21 70 THR B C 1
ATOM 2342 O O . THR B 2 58 ? 27.665 1.781 15.417 1.00 53.96 70 THR B O 1
ATOM 2346 N N . ASP B 2 59 ? 26.492 2.627 17.124 1.00 44.03 71 ASP B N 1
ATOM 2347 C CA . ASP B 2 59 ? 27.410 2.125 18.182 1.00 42.10 71 ASP B CA 1
ATOM 2348 C C . ASP B 2 59 ? 27.416 0.599 18.307 1.00 42.61 71 ASP B C 1
ATOM 2349 O O . ASP B 2 59 ? 26.394 -0.108 18.156 1.00 40.42 71 ASP B O 1
ATOM 2354 N N . THR B 2 60 ? 28.577 0.113 18.669 1.00 42.48 72 THR B N 1
ATOM 2355 C CA . THR B 2 60 ? 28.811 -1.295 18.893 1.00 43.60 72 THR B CA 1
ATOM 2356 C C . THR B 2 60 ? 29.023 -1.544 20.383 1.00 39.47 72 THR B C 1
ATOM 2357 O O . THR B 2 60 ? 29.543 -0.646 21.047 1.00 42.46 72 THR B O 1
ATOM 2361 N N . PRO B 2 61 ? 28.656 -2.724 20.911 1.00 40.22 73 PRO B N 1
ATOM 2362 C CA . PRO B 2 61 ? 29.011 -2.992 22.314 1.00 45.04 73 PRO B CA 1
ATOM 2363 C C . PRO B 2 61 ? 30.494 -2.865 22.698 1.00 51.32 73 PRO B C 1
ATOM 2364 O O . PRO B 2 61 ? 30.807 -2.236 23.732 1.00 49.42 73 PRO B O 1
ATOM 2368 N N . ALA B 2 62 ? 31.382 -3.491 21.928 1.00 55.43 74 ALA B N 1
ATOM 2369 C CA . ALA B 2 62 ? 32.817 -3.254 22.064 1.00 52.58 74 ALA B CA 1
ATOM 2370 C C . ALA B 2 62 ? 33.179 -1.738 22.057 1.00 54.10 74 ALA B C 1
ATOM 2371 O O . ALA B 2 62 ? 33.836 -1.273 22.968 1.00 57.41 74 ALA B O 1
ATOM 2373 N N . GLN B 2 63 ? 32.723 -0.968 21.063 1.00 53.69 75 GLN B N 1
ATOM 2374 C CA . GLN B 2 63 ? 32.971 0.471 21.020 1.00 56.45 75 GLN B CA 1
ATOM 2375 C C . GLN B 2 63 ? 32.514 1.198 22.258 1.00 60.94 75 GLN B C 1
ATOM 2376 O O . GLN B 2 63 ? 33.140 2.179 22.606 1.00 71.55 75 GLN B O 1
ATOM 2382 N N . LEU B 2 64 ? 31.412 0.768 22.898 1.00 59.72 76 LEU B N 1
ATOM 2383 C CA . LEU B 2 64 ? 30.950 1.387 24.160 1.00 52.91 76 LEU B CA 1
ATOM 2384 C C . LEU B 2 64 ? 31.439 0.611 25.365 1.00 51.11 76 LEU B C 1
ATOM 2385 O O . LEU B 2 64 ? 31.038 0.871 26.484 1.00 55.86 76 LEU B O 1
ATOM 2390 N N . GLU B 2 65 ? 32.324 -0.342 25.107 1.00 54.47 77 GLU B N 1
ATOM 2391 C CA . GLU B 2 65 ? 32.914 -1.245 26.126 1.00 60.22 77 GLU B CA 1
ATOM 2392 C C . GLU B 2 65 ? 31.922 -1.773 27.148 1.00 61.69 77 GLU B C 1
ATOM 2393 O O . GLU B 2 65 ? 32.122 -1.681 28.347 1.00 68.69 77 GLU B O 1
ATOM 2399 N N . MET B 2 66 ? 30.850 -2.351 26.637 1.00 61.81 78 MET B N 1
ATOM 2400 C CA . MET B 2 66 ? 29.931 -3.072 27.475 1.00 57.60 78 MET B CA 1
ATOM 2401 C C . MET B 2 66 ? 30.584 -4.373 27.808 1.00 55.52 78 MET B C 1
ATOM 2402 O O . MET B 2 66 ? 31.471 -4.801 27.088 1.00 60.41 78 MET B O 1
ATOM 2407 N N . GLU B 2 67 ? 30.159 -4.982 28.912 1.00 53.16 79 GLU B N 1
ATOM 2408 C CA . GLU B 2 67 ? 30.534 -6.349 29.262 1.00 55.23 79 GLU B CA 1
ATOM 2409 C C . GLU B 2 67 ? 29.275 -7.187 29.354 1.00 55.06 79 GLU B C 1
ATOM 2410 O O . GLU B 2 67 ? 28.192 -6.654 29.584 1.00 49.31 79 GLU B O 1
ATOM 2416 N N . ASP B 2 68 ? 29.429 -8.504 29.168 1.00 54.17 80 ASP B N 1
ATOM 2417 C CA . ASP B 2 68 ? 28.340 -9.447 29.170 1.00 44.59 80 ASP B CA 1
ATOM 2418 C C . ASP B 2 68 ? 27.516 -9.247 30.447 1.00 48.10 80 ASP B C 1
ATOM 2419 O O . ASP B 2 68 ? 28.115 -8.932 31.484 1.00 42.28 80 ASP B O 1
ATOM 2424 N N . GLU B 2 69 ? 26.175 -9.390 30.410 1.00 46.48 81 GLU B N 1
ATOM 2425 C CA . GLU B 2 69 ? 25.381 -9.101 31.628 1.00 55.42 81 GLU B CA 1
ATOM 2426 C C . GLU B 2 69 ? 25.008 -7.616 31.883 1.00 56.81 81 GLU B C 1
ATOM 2427 O O . GLU B 2 69 ? 24.213 -7.302 32.803 1.00 52.83 81 GLU B O 1
ATOM 2433 N N . ASP B 2 70 ? 25.590 -6.700 31.110 1.00 50.68 82 ASP B N 1
ATOM 2434 C CA . ASP B 2 70 ? 25.351 -5.290 31.372 1.00 47.13 82 ASP B CA 1
ATOM 2435 C C . ASP B 2 70 ? 23.916 -4.919 31.092 1.00 46.44 82 ASP B C 1
ATOM 2436 O O . ASP B 2 70 ? 23.220 -5.619 30.364 1.00 38.82 82 ASP B O 1
ATOM 2441 N N . THR B 2 71 ? 23.490 -3.787 31.656 1.00 42.15 83 THR B N 1
ATOM 2442 C CA . THR B 2 71 ? 22.107 -3.360 31.557 1.00 41.29 83 THR B CA 1
ATOM 2443 C C . THR B 2 71 ? 22.019 -2.074 30.761 1.00 37.25 83 THR B C 1
ATOM 2444 O O . THR B 2 71 ? 22.780 -1.164 30.982 1.00 33.79 83 THR B O 1
ATOM 2448 N N . ILE B 2 72 ? 21.068 -2.010 29.846 1.00 38.27 84 ILE B N 1
ATOM 2449 C CA . ILE B 2 72 ? 20.811 -0.813 29.080 1.00 34.64 84 ILE B CA 1
ATOM 2450 C C . ILE B 2 72 ? 19.488 -0.250 29.556 1.00 36.63 84 ILE B C 1
ATOM 2451 O O . ILE B 2 72 ? 18.589 -1.065 29.730 1.00 35.42 84 ILE B O 1
ATOM 2456 N N . ASP B 2 73 ? 19.345 1.089 29.764 1.00 28.85 85 ASP B N 1
ATOM 2457 C CA . ASP B 2 73 ? 18.032 1.648 30.113 1.00 27.66 85 ASP B CA 1
ATOM 2458 C C . ASP B 2 73 ? 17.366 2.206 28.929 1.00 30.89 85 ASP B C 1
ATOM 2459 O O . ASP B 2 73 ? 18.022 2.760 28.019 1.00 33.90 85 ASP B O 1
ATOM 2464 N N . VAL B 2 74 ? 16.047 2.084 28.899 1.00 34.64 86 VAL B N 1
ATOM 2465 C CA . VAL B 2 74 ? 15.241 2.837 27.933 1.00 33.42 86 VAL B CA 1
ATOM 2466 C C . VAL B 2 74 ? 14.391 3.824 28.673 1.00 36.52 86 VAL B C 1
ATOM 2467 O O . VAL B 2 74 ? 13.691 3.472 29.626 1.00 34.48 86 VAL B O 1
ATOM 2471 N N . PHE B 2 75 ? 14.452 5.082 28.249 1.00 33.31 87 PHE B N 1
ATOM 2472 C CA . PHE B 2 75 ? 13.603 6.075 28.867 1.00 35.60 87 PHE B CA 1
ATOM 2473 C C . PHE B 2 75 ? 12.638 6.634 27.837 1.00 34.12 87 PHE B C 1
ATOM 2474 O O . PHE B 2 75 ? 12.984 6.750 26.682 1.00 36.12 87 PHE B O 1
ATOM 2482 N N . GLN B 2 76 ? 11.443 7.035 28.225 1.00 35.53 88 GLN B N 1
ATOM 2483 C CA . GLN B 2 76 ? 10.642 7.877 27.298 1.00 35.42 88 GLN B CA 1
ATOM 2484 C C . GLN B 2 76 ? 11.244 9.268 27.113 1.00 35.04 88 GLN B C 1
ATOM 2485 O O . GLN B 2 76 ? 11.756 9.782 28.078 1.00 31.20 88 GLN B O 1
ATOM 2491 N N . GLN B 2 77 ? 11.053 9.932 25.954 1.00 33.65 89 GLN B N 1
ATOM 2492 C CA . GLN B 2 77 ? 11.392 11.359 25.745 1.00 31.69 89 GLN B CA 1
ATOM 2493 C C . GLN B 2 77 ? 10.795 12.202 26.847 1.00 37.40 89 GLN B C 1
ATOM 2494 O O . GLN B 2 77 ? 9.772 11.814 27.435 1.00 34.55 89 GLN B O 1
ATOM 2500 N N . GLN B 2 78 ? 11.408 13.338 27.141 1.00 29.43 90 GLN B N 1
ATOM 2501 C CA . GLN B 2 78 ? 10.858 14.228 28.103 1.00 29.55 90 GLN B CA 1
ATOM 2502 C C . GLN B 2 78 ? 10.587 15.493 27.316 1.00 32.59 90 GLN B C 1
ATOM 2503 O O . GLN B 2 78 ? 11.507 16.068 26.732 1.00 35.17 90 GLN B O 1
ATOM 2509 N N . THR B 2 79 ? 9.325 15.894 27.221 1.00 28.60 91 THR B N 1
ATOM 2510 C CA . THR B 2 79 ? 8.904 17.150 26.583 1.00 43.33 91 THR B CA 1
ATOM 2511 C C . THR B 2 79 ? 7.642 17.602 27.231 1.00 48.36 91 THR B C 1
ATOM 2512 O O . THR B 2 79 ? 6.683 16.802 27.303 1.00 53.87 91 THR B O 1
ATOM 2516 N N . GLY B 2 80 ? 7.577 18.858 27.670 1.00 53.86 92 GLY B N 1
ATOM 2517 C CA . GLY B 2 80 ? 6.308 19.316 28.307 1.00 67.68 92 GLY B CA 1
ATOM 2518 C C . GLY B 2 80 ? 4.994 19.134 27.514 1.00 61.45 92 GLY B C 1
ATOM 2519 O O . GLY B 2 80 ? 3.936 18.569 28.004 1.00 69.79 92 GLY B O 1
ATOM 2520 N N . GLY B 2 81 ? 5.052 19.600 26.272 1.00 46.96 93 GLY B N 1
ATOM 2521 C CA . GLY B 2 81 ? 3.849 20.030 25.594 1.00 45.38 93 GLY B CA 1
ATOM 2522 C C . GLY B 2 81 ? 3.975 19.893 24.116 1.00 45.10 93 GLY B C 1
ATOM 2523 O O . GLY B 2 81 ? 5.039 19.550 23.591 1.00 45.26 93 GLY B O 1
ATOM 2524 N N . VAL B 2 82 ? 2.880 20.225 23.455 1.00 45.77 94 VAL B N 1
ATOM 2525 C CA . VAL B 2 82 ? 2.805 20.132 22.033 1.00 42.08 94 VAL B CA 1
ATOM 2526 C C . VAL B 2 82 ? 2.167 21.397 21.512 1.00 41.45 94 VAL B C 1
ATOM 2527 O O . VAL B 2 82 ? 1.015 21.692 21.823 1.00 38.15 94 VAL B O 1
ATOM 2531 N N . TYR B 2 83 ? 2.962 22.135 20.725 1.00 32.15 95 TYR B N 1
ATOM 2532 C CA . TYR B 2 83 ? 2.571 23.367 20.079 1.00 37.10 95 TYR B CA 1
ATOM 2533 C C . TYR B 2 83 ? 1.876 22.955 18.767 1.00 37.35 95 TYR B C 1
ATOM 2534 O O . TYR B 2 83 ? 2.292 21.974 18.151 1.00 44.64 95 TYR B O 1
ATOM 2543 N N . LEU B 2 84 ? 0.807 23.636 18.359 1.00 39.05 96 LEU B N 1
ATOM 2544 C CA . LEU B 2 84 ? 0.032 23.188 17.164 1.00 40.80 96 LEU B CA 1
ATOM 2545 C C . LEU B 2 84 ? -0.202 24.263 16.126 1.00 36.32 96 LEU B C 1
ATOM 2546 O O . LEU B 2 84 ? -0.318 25.441 16.469 1.00 42.98 96 LEU B O 1
#

InterPro domains:
  IPR003653 Ulp1 protease family, C-terminal catalytic domain [PF02902] (410-580)
  IPR003653 Ulp1 protease family, C-terminal catalytic domain [PS50600] (395-559)
  IPR038765 Papain-like cysteine peptidase superfamily [SSF54001] (365-587)